Protein AF-A0A151L2F3-F1 (afdb_monomer_lite)

Radius of gyration: 35.88 Å; chains: 1; bounding box: 83×32×114 Å

pLDDT: mean 70.67, std 13.6, range [28.27, 94.5]

Secondary structure (DSSP, 8-state):
--SS------TTHHHHHHHHHHHHHHHHHHHHHHHHHHHHHHHHHHHTT---HHHHHHHHHHHHHHHHHHHHHHHHHHHHHHHHHHHHHHHHHHHHHHHHHHHHHHHHHHHH--HHHHHHHHHHHHHHHHHHHHHHHTS--S--HHHHHHHHHHHHHHHHHHHHHHHHHHHHHHHHHHHHHHHHHHHHHHHHHHHHHHHHHHHH-TTSS-TTSHHHHHHHHHHHHHHHHHHHHHHHHHHHHHHHHHH--

Organism: Plasmodium reichenowi (NCBI:txid5854)

Sequence (249 aa):
KYDDYIKVDNYMSNNIDVVNKQNSLLSEHVINATNIVENIMTCIVQINKDTEMNFLEETKDNLLKLYENFKKEKNIINNNYKIVHLNKLKEIENSLEIYNSISTNFNKISETQNINILKNEFNNIKTKINDKVKELVHVDSTLTLESIQTFNKLYGDVMSNIQDFYKYEDINNGELKKVKLYIENITNLLGRINTFIKELNKYQDENNVIDKYIEINKENNSYIIKLKEKANNLKKNFSNLLQNIKRNE

Structure (mmCIF, N/CA/C/O backbone):
data_AF-A0A151L2F3-F1
#
_entry.id   AF-A0A151L2F3-F1
#
loop_
_atom_site.group_PDB
_atom_site.id
_atom_site.type_symbol
_atom_site.label_atom_id
_atom_site.label_alt_id
_atom_site.label_comp_id
_atom_site.label_asym_id
_atom_site.label_entity_id
_atom_site.label_seq_id
_atom_site.pdbx_PDB_ins_code
_atom_site.Cartn_x
_atom_site.Cartn_y
_atom_site.Cartn_z
_atom_site.occupancy
_atom_site.B_iso_or_equiv
_atom_site.auth_seq_id
_atom_site.auth_comp_id
_atom_site.auth_asym_id
_atom_site.auth_atom_id
_atom_site.pdbx_PDB_model_num
ATOM 1 N N . LYS A 1 1 ? 27.540 4.241 -11.253 1.00 31.69 1 LYS A N 1
ATOM 2 C CA . LYS A 1 1 ? 27.490 4.912 -9.927 1.00 31.69 1 LYS A CA 1
ATOM 3 C C . LYS A 1 1 ? 26.074 5.442 -9.640 1.00 31.69 1 LYS A C 1
ATOM 5 O O . LYS A 1 1 ? 25.922 6.615 -9.339 1.00 31.69 1 LYS A O 1
ATOM 10 N N . TYR A 1 2 ? 25.038 4.605 -9.752 1.00 28.55 2 TYR A N 1
ATOM 11 C CA . TYR A 1 2 ? 23.649 5.020 -9.478 1.00 28.55 2 TYR A CA 1
ATOM 12 C C . TYR A 1 2 ? 22.944 4.133 -8.437 1.00 28.55 2 TYR A C 1
ATOM 14 O O . TYR A 1 2 ? 21.779 4.369 -8.147 1.00 28.55 2 TYR A O 1
ATOM 22 N N . ASP A 1 3 ? 23.653 3.175 -7.829 1.00 28.27 3 ASP A N 1
ATOM 23 C CA . ASP A 1 3 ? 23.043 2.164 -6.955 1.00 28.27 3 ASP A CA 1
ATOM 24 C C . ASP A 1 3 ? 23.095 2.493 -5.449 1.00 28.27 3 ASP A C 1
ATOM 26 O O . ASP A 1 3 ? 22.469 1.796 -4.658 1.00 28.27 3 ASP A O 1
ATOM 30 N N . ASP A 1 4 ? 23.762 3.572 -5.022 1.00 28.97 4 ASP A N 1
ATOM 31 C CA . ASP A 1 4 ? 24.110 3.738 -3.595 1.00 28.97 4 ASP A CA 1
ATOM 32 C C . ASP A 1 4 ? 23.192 4.650 -2.757 1.00 28.97 4 ASP A C 1
ATOM 34 O O . ASP A 1 4 ? 23.444 4.829 -1.567 1.00 28.97 4 ASP A O 1
ATOM 38 N N . TYR A 1 5 ? 22.110 5.220 -3.302 1.00 31.28 5 TYR A N 1
ATOM 39 C CA . TYR A 1 5 ? 21.323 6.237 -2.571 1.00 31.28 5 TYR A CA 1
ATOM 40 C C . TYR A 1 5 ? 19.816 5.983 -2.481 1.00 31.28 5 TYR A C 1
ATOM 42 O O . TYR A 1 5 ? 19.016 6.916 -2.492 1.00 31.28 5 TYR A O 1
ATOM 50 N N . ILE A 1 6 ? 19.411 4.727 -2.296 1.00 34.78 6 ILE A N 1
ATOM 51 C CA . ILE A 1 6 ? 18.096 4.426 -1.711 1.00 34.78 6 ILE A CA 1
ATOM 52 C C . ILE A 1 6 ? 18.309 3.581 -0.452 1.00 34.78 6 ILE A C 1
ATOM 54 O O . ILE A 1 6 ? 17.898 2.428 -0.359 1.00 34.78 6 ILE A O 1
ATOM 58 N N . LYS A 1 7 ? 18.969 4.165 0.554 1.00 29.66 7 LYS A N 1
ATOM 59 C CA . LYS A 1 7 ? 18.720 3.741 1.933 1.00 29.66 7 LYS A CA 1
ATOM 60 C C . LYS A 1 7 ? 17.366 4.318 2.323 1.00 29.66 7 LYS A C 1
ATOM 62 O O . LYS A 1 7 ? 17.245 5.501 2.620 1.00 29.66 7 LYS A O 1
ATOM 67 N N . VAL A 1 8 ? 16.333 3.482 2.245 1.00 34.47 8 VAL A N 1
ATOM 68 C CA . VAL A 1 8 ? 15.088 3.737 2.968 1.00 34.47 8 VAL A CA 1
ATOM 69 C C . VAL A 1 8 ? 15.441 3.561 4.438 1.00 34.47 8 VAL A C 1
ATOM 71 O O . VAL A 1 8 ? 15.534 2.436 4.923 1.00 34.47 8 VAL A O 1
ATOM 74 N N . ASP A 1 9 ? 15.745 4.663 5.117 1.00 33.50 9 ASP A N 1
ATOM 75 C CA . ASP A 1 9 ? 15.980 4.633 6.554 1.00 33.50 9 ASP A CA 1
ATOM 76 C C . ASP A 1 9 ? 14.746 4.044 7.254 1.00 33.50 9 ASP A C 1
ATOM 78 O O . ASP A 1 9 ? 13.603 4.387 6.942 1.00 33.50 9 ASP A O 1
ATOM 82 N N . ASN A 1 10 ? 14.996 3.118 8.184 1.00 36.22 10 ASN A N 1
ATOM 83 C CA . ASN A 1 10 ? 14.017 2.340 8.951 1.00 36.22 10 ASN A CA 1
ATOM 84 C C . ASN A 1 10 ? 13.197 3.207 9.936 1.00 36.22 10 ASN A C 1
ATOM 86 O O . ASN A 1 10 ? 13.122 2.920 11.130 1.00 36.22 10 ASN A O 1
ATOM 90 N N . TYR A 1 11 ? 12.506 4.241 9.455 1.00 40.28 11 TYR A N 1
ATOM 91 C CA . TYR A 1 11 ? 11.567 5.043 10.252 1.00 40.28 11 TYR A CA 1
ATOM 92 C C . TYR A 1 11 ? 10.313 4.260 10.705 1.00 40.28 11 TYR A C 1
ATOM 94 O O . TYR A 1 11 ? 9.462 4.811 11.399 1.00 40.28 11 TYR A O 1
ATOM 102 N N . MET A 1 12 ? 10.199 2.968 10.366 1.00 47.94 12 MET A N 1
ATOM 103 C CA . MET A 1 12 ? 9.114 2.085 10.813 1.00 47.94 12 MET A CA 1
ATOM 104 C C . MET A 1 12 ? 9.203 1.658 12.289 1.00 47.94 12 MET A C 1
ATOM 106 O O . MET A 1 12 ? 8.181 1.268 12.845 1.00 47.94 12 MET A O 1
ATOM 110 N N . SER A 1 13 ? 10.370 1.743 12.943 1.00 51.41 13 SER A N 1
ATOM 111 C CA . SER A 1 13 ? 10.560 1.115 14.266 1.00 51.41 13 SER A CA 1
ATOM 112 C C . SER A 1 13 ? 9.623 1.673 15.348 1.00 51.41 13 SER A C 1
ATOM 114 O O . SER A 1 13 ? 8.987 0.910 16.064 1.00 51.41 13 SER A O 1
ATOM 116 N N . ASN A 1 14 ? 9.459 2.997 15.443 1.00 60.72 14 ASN A N 1
ATOM 117 C CA . ASN A 1 14 ? 8.788 3.586 16.609 1.00 60.72 14 ASN A CA 1
ATOM 118 C C . ASN A 1 14 ? 7.261 3.402 16.620 1.00 60.72 14 ASN A C 1
ATOM 120 O O . ASN A 1 14 ? 6.682 3.224 17.690 1.00 60.72 14 ASN A O 1
ATOM 124 N N . ASN A 1 15 ? 6.590 3.450 15.466 1.00 65.31 15 ASN A N 1
ATOM 125 C CA . ASN A 1 15 ? 5.126 3.335 15.426 1.00 65.31 15 ASN A CA 1
ATOM 126 C C . ASN A 1 15 ? 4.671 1.882 15.625 1.00 65.31 15 ASN A C 1
ATOM 128 O O . ASN A 1 15 ? 3.720 1.645 16.373 1.00 65.31 15 ASN A O 1
ATOM 132 N N . ILE A 1 16 ? 5.401 0.921 15.049 1.00 62.03 16 ILE A N 1
ATOM 133 C CA . ILE A 1 16 ? 5.127 -0.513 15.194 1.00 62.03 16 ILE A CA 1
ATOM 134 C C . ILE A 1 16 ? 5.272 -0.934 16.659 1.00 62.03 16 ILE A C 1
ATOM 136 O O . ILE A 1 16 ? 4.400 -1.622 17.192 1.00 62.03 16 ILE A O 1
ATOM 140 N N . ASP A 1 17 ? 6.318 -0.467 17.344 1.00 66.62 17 ASP A N 1
ATOM 141 C CA . ASP A 1 17 ? 6.540 -0.762 18.762 1.00 66.62 17 ASP A CA 1
ATOM 142 C C . ASP A 1 17 ? 5.421 -0.196 19.650 1.00 66.62 17 ASP A C 1
ATOM 144 O O . ASP A 1 17 ? 4.925 -0.874 20.557 1.00 66.62 17 ASP A O 1
ATOM 148 N N . VAL A 1 18 ? 4.951 1.023 19.353 1.00 70.25 18 VAL A N 1
ATOM 149 C CA . VAL A 1 18 ? 3.797 1.625 20.039 1.00 70.25 18 VAL A CA 1
ATOM 150 C C . VAL A 1 18 ? 2.527 0.813 19.782 1.00 70.25 18 VAL A C 1
ATOM 152 O O . VAL A 1 18 ? 1.800 0.519 20.730 1.00 70.25 18 VAL A O 1
ATOM 155 N N . VAL A 1 19 ? 2.259 0.407 18.539 1.00 65.12 19 VAL A N 1
ATOM 156 C CA . VAL A 1 19 ? 1.086 -0.412 18.192 1.00 65.12 19 VAL A CA 1
ATOM 157 C C . VAL A 1 19 ? 1.127 -1.765 18.901 1.00 65.12 19 VAL A C 1
ATOM 159 O O . VAL A 1 19 ? 0.123 -2.174 19.482 1.00 65.12 19 VAL A O 1
ATOM 162 N N . ASN A 1 20 ? 2.278 -2.438 18.919 1.00 66.38 20 ASN A N 1
ATOM 163 C CA . ASN A 1 20 ? 2.443 -3.732 19.580 1.00 66.38 20 ASN A CA 1
ATOM 164 C C . ASN A 1 20 ? 2.214 -3.631 21.091 1.00 66.38 20 ASN A C 1
ATOM 166 O O . ASN A 1 20 ? 1.452 -4.420 21.655 1.00 66.38 20 ASN A O 1
ATOM 170 N N . LYS A 1 21 ? 2.794 -2.611 21.737 1.00 75.06 21 LYS A N 1
ATOM 171 C CA . LYS A 1 21 ? 2.563 -2.337 23.160 1.00 75.06 21 LYS A CA 1
ATOM 172 C C . LYS A 1 21 ? 1.079 -2.103 23.451 1.00 75.06 21 LYS A C 1
ATOM 174 O O . LYS A 1 21 ? 0.534 -2.691 24.382 1.00 75.06 21 LYS A O 1
ATOM 179 N N . GLN A 1 22 ? 0.417 -1.269 22.651 1.00 72.94 22 GLN A N 1
ATOM 180 C CA . GLN A 1 22 ? -0.995 -0.940 22.855 1.00 72.94 22 GLN A CA 1
ATOM 181 C C . GLN A 1 22 ? -1.933 -2.115 22.548 1.00 72.94 22 GLN A C 1
ATOM 183 O O . GLN A 1 22 ? -2.935 -2.277 23.237 1.00 72.94 22 GLN A O 1
ATOM 188 N N . ASN A 1 23 ? -1.597 -2.982 21.588 1.00 65.56 23 ASN A N 1
ATOM 189 C CA . ASN A 1 23 ? -2.341 -4.218 21.317 1.00 65.56 23 ASN A CA 1
ATOM 190 C C . ASN A 1 23 ? -2.247 -5.223 22.473 1.00 65.56 23 ASN A C 1
ATOM 192 O O . ASN A 1 23 ? -3.239 -5.877 22.804 1.00 65.56 23 ASN A O 1
ATOM 196 N N . SER A 1 24 ? -1.074 -5.332 23.106 1.00 71.50 24 SER A N 1
ATOM 197 C CA . SER A 1 24 ? -0.908 -6.158 24.306 1.00 71.50 24 SER A CA 1
ATOM 198 C C . SER A 1 24 ? -1.805 -5.656 25.439 1.00 71.50 24 SER A C 1
ATOM 200 O O . SER A 1 24 ? -2.552 -6.440 26.018 1.00 71.50 24 SER A O 1
ATOM 202 N N . LEU A 1 25 ? -1.798 -4.342 25.694 1.00 75.50 25 LEU A N 1
ATOM 203 C CA . LEU A 1 25 ? -2.659 -3.713 26.701 1.00 75.50 25 LEU A CA 1
ATOM 204 C C . LEU A 1 25 ? -4.149 -3.884 26.365 1.00 75.50 25 LEU A C 1
ATOM 206 O O . LEU A 1 25 ? -4.951 -4.206 27.233 1.00 75.50 25 LEU A O 1
ATOM 210 N N . LEU A 1 26 ? -4.536 -3.718 25.097 1.00 75.69 26 LEU A N 1
ATOM 211 C CA . LEU A 1 26 ? -5.908 -3.958 24.636 1.00 75.69 26 LEU A CA 1
ATOM 212 C C . LEU A 1 26 ? -6.381 -5.374 24.959 1.00 75.69 26 LEU A C 1
ATOM 214 O O . LEU A 1 26 ? -7.501 -5.539 25.429 1.00 75.69 26 LEU A O 1
ATOM 218 N N . SER A 1 27 ? -5.536 -6.377 24.722 1.00 72.69 27 SER A N 1
ATOM 219 C CA . SER A 1 27 ? -5.882 -7.778 24.974 1.00 72.69 27 SER A CA 1
ATOM 220 C C . SER A 1 27 ? -6.171 -8.020 26.458 1.00 72.69 27 SER A C 1
ATOM 222 O O . SER A 1 27 ? -7.188 -8.621 26.794 1.00 72.69 27 SER A O 1
ATOM 224 N N . GLU A 1 28 ? -5.330 -7.480 27.342 1.00 85.38 28 GLU A N 1
ATOM 225 C CA . GLU A 1 28 ? -5.511 -7.558 28.795 1.00 85.38 28 GLU A CA 1
ATOM 226 C C . GLU A 1 28 ? -6.818 -6.887 29.250 1.00 85.38 28 GLU A C 1
ATOM 228 O O . GLU A 1 28 ? -7.644 -7.506 29.923 1.00 85.38 28 GLU A O 1
ATOM 233 N N . HIS A 1 29 ? -7.060 -5.647 28.820 1.00 86.62 29 HIS A N 1
ATOM 234 C CA . HIS A 1 29 ? -8.260 -4.900 29.204 1.00 86.62 29 HIS A CA 1
ATOM 235 C C . HIS A 1 29 ? -9.553 -5.513 28.642 1.00 86.62 29 HIS A C 1
ATOM 237 O O . HIS A 1 29 ? -10.595 -5.486 29.296 1.00 86.62 29 HIS A O 1
ATOM 243 N N . VAL A 1 30 ? -9.506 -6.127 27.455 1.00 76.69 30 VAL A N 1
ATOM 244 C CA . VAL A 1 30 ? -10.649 -6.868 26.893 1.00 76.69 30 VAL A CA 1
ATOM 245 C C . VAL A 1 30 ? -10.963 -8.116 27.719 1.00 76.69 30 VAL A C 1
ATOM 247 O O . VAL A 1 30 ? -12.140 -8.384 27.974 1.00 76.69 30 VAL A O 1
ATOM 250 N N . ILE A 1 31 ? -9.947 -8.853 28.177 1.00 86.19 31 ILE A N 1
ATOM 251 C CA . ILE A 1 31 ? -10.137 -10.001 29.077 1.00 86.19 31 ILE A CA 1
ATOM 252 C C . ILE A 1 31 ? -10.772 -9.532 30.391 1.00 86.19 31 ILE A C 1
ATOM 254 O O . ILE A 1 31 ? -11.789 -10.082 30.811 1.00 86.19 31 ILE A O 1
ATOM 258 N N . ASN A 1 32 ? -10.254 -8.456 30.990 1.00 89.62 32 ASN A N 1
ATOM 259 C CA . ASN A 1 32 ? -10.810 -7.884 32.220 1.00 89.62 32 ASN A CA 1
ATOM 260 C C . ASN A 1 32 ? -12.273 -7.449 32.046 1.00 89.62 32 ASN A C 1
ATOM 262 O O . ASN A 1 32 ? -13.122 -7.781 32.873 1.00 89.62 32 ASN A O 1
ATOM 266 N N . ALA A 1 33 ? -12.597 -6.762 30.948 1.00 83.19 33 ALA A N 1
ATOM 267 C CA . ALA A 1 33 ? -13.968 -6.372 30.632 1.00 83.19 33 ALA A CA 1
ATOM 268 C C . ALA A 1 33 ? -14.896 -7.587 30.448 1.00 83.19 33 ALA A C 1
ATOM 270 O O . ALA A 1 33 ? -16.041 -7.545 30.897 1.00 83.19 33 ALA A O 1
ATOM 271 N N . THR A 1 34 ? -14.405 -8.663 29.825 1.00 86.00 34 THR A N 1
ATOM 272 C CA . THR A 1 34 ? -15.160 -9.913 29.626 1.00 86.00 34 THR A CA 1
ATOM 273 C C . THR A 1 34 ? -15.482 -10.571 30.967 1.00 86.00 34 THR A C 1
ATOM 275 O O . THR A 1 34 ? -16.649 -10.838 31.244 1.00 86.00 34 THR A O 1
ATOM 278 N N . ASN A 1 35 ? -14.490 -10.695 31.852 1.00 91.38 35 ASN A N 1
ATOM 279 C CA . ASN A 1 35 ? -14.679 -11.233 33.202 1.00 91.38 35 ASN A CA 1
ATOM 280 C C . ASN A 1 35 ? -15.691 -10.406 34.017 1.00 91.38 35 ASN A C 1
ATOM 282 O O . ASN A 1 35 ? -16.512 -10.952 34.752 1.00 91.38 35 ASN A O 1
ATOM 286 N N . ILE A 1 36 ? -15.674 -9.072 33.887 1.00 92.31 36 ILE A N 1
ATOM 287 C CA . ILE A 1 36 ? -16.661 -8.208 34.556 1.00 92.31 36 ILE A CA 1
ATOM 288 C C . ILE A 1 36 ? -18.077 -8.491 34.035 1.00 92.31 36 ILE A C 1
ATOM 290 O O . ILE A 1 36 ? -19.012 -8.568 34.831 1.00 92.31 36 ILE A O 1
ATOM 294 N N . VAL A 1 37 ? -18.247 -8.669 32.723 1.00 87.56 37 VAL A N 1
ATOM 295 C CA . VAL A 1 37 ? -19.548 -8.995 32.115 1.00 87.56 37 VAL A CA 1
ATOM 296 C C . VAL A 1 37 ? -20.061 -10.358 32.588 1.00 87.56 37 VAL A C 1
ATOM 298 O O . VAL A 1 37 ? -21.236 -10.470 32.936 1.00 87.56 37 VAL A O 1
ATOM 301 N N . GLU A 1 38 ? -19.196 -11.368 32.671 1.00 91.00 38 GLU A N 1
ATOM 302 C CA . GLU A 1 38 ? -19.543 -12.690 33.212 1.00 91.00 38 GLU A CA 1
ATOM 303 C C . GLU A 1 38 ? -19.990 -12.611 34.682 1.00 91.00 38 GLU A C 1
ATOM 305 O O . GLU A 1 38 ? -20.998 -13.211 35.072 1.00 91.00 38 GLU A O 1
ATOM 310 N N . ASN A 1 39 ? -19.310 -11.795 35.492 1.00 92.31 39 ASN A N 1
ATOM 311 C CA . ASN A 1 39 ? -19.693 -11.554 36.885 1.00 92.31 39 ASN A CA 1
ATOM 312 C C . ASN A 1 39 ? -21.045 -10.833 37.003 1.00 92.31 39 ASN A C 1
ATOM 314 O O . ASN A 1 39 ? -21.857 -11.185 37.860 1.00 92.31 39 ASN A O 1
ATOM 318 N N . ILE A 1 40 ? -21.323 -9.860 36.125 1.00 89.56 40 ILE A N 1
ATOM 319 C CA . ILE A 1 40 ? -22.633 -9.193 36.054 1.00 89.56 40 ILE A CA 1
ATOM 320 C C . ILE A 1 40 ? -23.726 -10.211 35.706 1.00 89.56 40 ILE A C 1
ATOM 322 O O . ILE A 1 40 ? -24.755 -10.247 36.380 1.00 89.56 40 ILE A O 1
ATOM 326 N N . MET A 1 41 ? -23.505 -11.066 34.700 1.00 87.62 41 MET A N 1
ATOM 327 C CA . MET A 1 41 ? -24.460 -12.122 34.333 1.00 87.62 41 MET A CA 1
ATOM 328 C C . MET A 1 41 ? -24.720 -13.079 35.495 1.00 87.62 41 MET A C 1
ATOM 330 O O . MET A 1 41 ? -25.871 -13.422 35.757 1.00 87.62 41 MET A O 1
ATOM 334 N N . THR A 1 42 ? -23.671 -13.459 36.225 1.00 89.56 42 THR A N 1
ATOM 335 C CA . THR A 1 42 ? -23.786 -14.322 37.407 1.00 89.56 42 THR A CA 1
ATOM 336 C C . THR A 1 42 ? -24.662 -13.675 38.481 1.00 89.56 42 THR A C 1
ATOM 338 O O . THR A 1 42 ? -25.608 -14.307 38.949 1.00 89.56 42 THR A O 1
ATOM 341 N N . CYS A 1 43 ? -24.433 -12.393 38.798 1.00 87.44 43 CYS A N 1
ATOM 342 C CA . CYS A 1 43 ? -25.258 -11.645 39.755 1.00 87.44 43 CYS A CA 1
ATOM 343 C C . CYS A 1 43 ? -26.733 -11.585 39.321 1.00 87.44 43 CYS A C 1
ATOM 345 O O . CYS A 1 43 ? -27.624 -11.824 40.131 1.00 87.44 43 CYS A O 1
ATOM 347 N N . ILE A 1 44 ? -27.004 -11.324 38.035 1.00 84.38 44 ILE A N 1
ATOM 348 C CA . ILE A 1 44 ? -28.373 -11.276 37.488 1.00 84.38 44 ILE A CA 1
ATOM 349 C C . ILE A 1 44 ? -29.073 -12.637 37.614 1.00 84.38 44 ILE A C 1
ATOM 351 O O . ILE A 1 44 ? -30.236 -12.704 38.012 1.00 84.38 44 ILE A O 1
ATOM 355 N N . VAL A 1 45 ? -28.377 -13.735 37.305 1.00 85.25 45 VAL A N 1
AT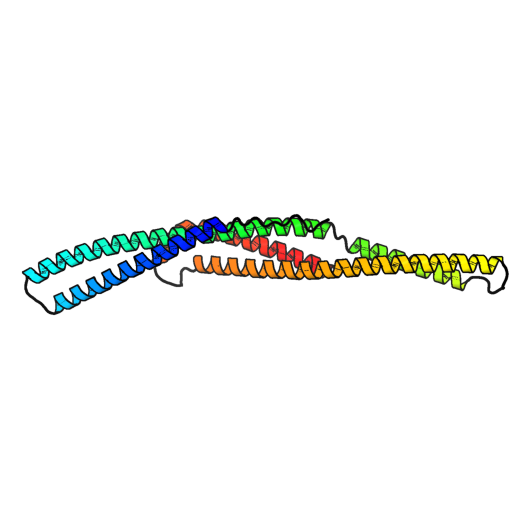OM 356 C CA . VAL A 1 45 ? -28.923 -15.093 37.465 1.00 85.25 45 VAL A CA 1
ATOM 357 C C . VAL A 1 45 ? -29.251 -15.388 38.929 1.00 85.25 45 VAL A C 1
ATOM 359 O O . VAL A 1 45 ? -30.229 -16.084 39.199 1.00 85.25 45 VAL A O 1
ATOM 362 N N . GLN A 1 46 ? -28.459 -14.869 39.866 1.00 83.00 46 GLN A N 1
ATOM 363 C CA . GLN A 1 46 ? -28.664 -15.084 41.296 1.00 83.00 46 GLN A CA 1
ATOM 364 C C . GLN A 1 46 ? -29.845 -14.274 41.844 1.00 83.00 46 GLN A C 1
ATOM 366 O O . GLN A 1 46 ? -30.658 -14.834 42.574 1.00 83.00 46 GLN A O 1
ATOM 371 N N . ILE A 1 47 ? -30.024 -13.027 41.391 1.00 83.75 47 ILE A N 1
ATOM 372 C CA . ILE A 1 47 ? -31.224 -12.212 41.673 1.00 83.75 47 ILE A CA 1
ATOM 373 C C . ILE A 1 47 ? -32.503 -12.940 41.248 1.00 83.75 47 ILE A C 1
ATOM 375 O O . ILE A 1 47 ? -33.503 -12.908 41.954 1.00 83.75 47 ILE A O 1
ATOM 379 N N . ASN A 1 48 ? -32.483 -13.639 40.111 1.00 76.75 48 ASN A N 1
ATOM 380 C CA . ASN A 1 48 ? -33.656 -14.378 39.633 1.00 76.75 48 ASN A CA 1
ATOM 381 C C . ASN A 1 48 ? -34.001 -15.616 40.481 1.00 76.75 48 ASN A C 1
ATOM 383 O O . ASN A 1 48 ? -35.063 -16.204 40.279 1.00 76.75 48 ASN A O 1
ATOM 387 N N . LYS A 1 49 ? -33.106 -16.053 41.374 1.00 81.38 49 LYS A N 1
ATOM 388 C CA . LYS A 1 49 ? -33.283 -17.251 42.208 1.00 81.38 49 LYS A CA 1
ATOM 389 C C . LYS A 1 49 ? -33.620 -16.933 43.660 1.00 81.38 49 LYS A C 1
ATOM 391 O O . LYS A 1 49 ? -34.214 -17.786 44.311 1.00 81.38 49 LYS A O 1
ATOM 396 N N . ASP A 1 50 ? -33.236 -15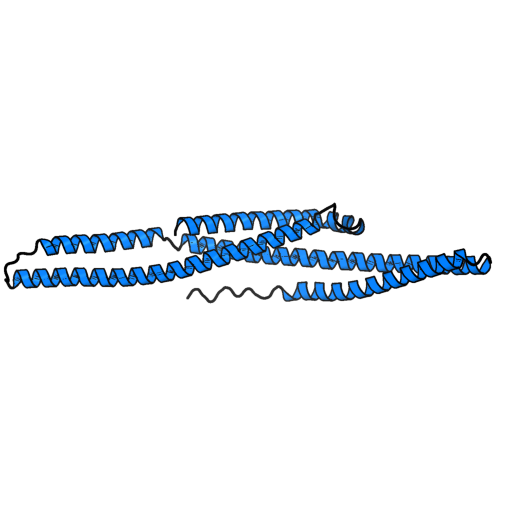.760 44.151 1.00 74.44 50 ASP A N 1
ATOM 397 C CA . ASP A 1 50 ? -33.337 -15.406 45.562 1.00 74.44 50 ASP A CA 1
ATOM 398 C C . ASP A 1 50 ? -34.153 -14.123 45.752 1.00 74.44 50 ASP A C 1
ATOM 400 O O . ASP A 1 50 ? -33.899 -13.102 45.114 1.00 74.44 50 ASP A O 1
ATOM 404 N N . THR A 1 51 ? -35.164 -14.188 46.616 1.00 74.44 51 THR A N 1
ATOM 405 C CA . THR A 1 51 ? -36.087 -13.077 46.887 1.00 74.44 51 THR A CA 1
ATOM 406 C C . THR A 1 51 ? -35.793 -12.377 48.214 1.00 74.44 51 THR A C 1
ATOM 408 O O . THR A 1 51 ? -36.549 -11.487 48.608 1.00 74.44 51 THR A O 1
ATOM 411 N N . GLU A 1 52 ? -34.743 -12.780 48.937 1.00 86.06 52 GLU A N 1
ATOM 412 C CA . GLU A 1 52 ? -34.415 -12.213 50.244 1.00 86.06 52 GLU A CA 1
ATOM 413 C C . GLU A 1 52 ? -33.849 -10.784 50.127 1.00 86.06 52 GLU A C 1
ATOM 415 O O . GLU A 1 52 ? -32.897 -10.509 49.398 1.00 86.06 52 GLU A O 1
ATOM 420 N N . MET A 1 53 ? -34.445 -9.839 50.860 1.00 82.38 53 MET A N 1
ATOM 421 C CA . MET A 1 53 ? -34.213 -8.402 50.660 1.00 82.38 53 MET A CA 1
ATOM 422 C C . MET A 1 53 ? -32.769 -7.960 50.956 1.00 82.38 53 MET A C 1
ATOM 424 O O . MET A 1 53 ? -32.215 -7.166 50.198 1.00 82.38 53 MET A O 1
ATOM 428 N N . ASN A 1 54 ? -32.136 -8.523 51.991 1.00 83.69 54 ASN A N 1
ATOM 429 C CA . ASN A 1 54 ? -30.736 -8.231 52.329 1.00 83.69 54 ASN A CA 1
ATOM 430 C C . ASN A 1 54 ? -29.773 -8.701 51.224 1.00 83.69 54 ASN A C 1
ATOM 432 O O . ASN A 1 54 ? -28.842 -7.984 50.862 1.00 83.69 54 ASN A O 1
ATOM 436 N N . PHE A 1 55 ? -30.026 -9.883 50.649 1.00 85.69 55 PHE A N 1
ATOM 437 C CA . PHE A 1 55 ? -29.244 -10.420 49.534 1.00 85.69 55 PHE A CA 1
ATOM 438 C C . PHE A 1 55 ? -29.392 -9.553 48.274 1.00 85.69 55 PHE A C 1
ATOM 440 O O . PHE A 1 55 ? -28.415 -9.278 47.570 1.00 85.69 55 PHE A O 1
ATOM 447 N N . LEU A 1 56 ? -30.610 -9.078 47.998 1.00 85.19 56 LEU A N 1
ATOM 448 C CA . LEU A 1 56 ? -30.882 -8.186 46.871 1.00 85.19 56 LEU A CA 1
ATOM 449 C C . LEU A 1 56 ? -30.174 -6.828 47.019 1.00 85.19 56 LEU A C 1
ATOM 451 O O . LEU A 1 56 ? -29.657 -6.309 46.026 1.00 85.19 56 LEU A O 1
ATOM 455 N N . GLU A 1 57 ? -30.105 -6.265 48.230 1.00 86.25 57 GLU A N 1
ATOM 456 C CA . GLU A 1 57 ? -29.348 -5.033 48.503 1.00 86.25 57 GLU A CA 1
ATOM 457 C C . GLU A 1 57 ? -27.839 -5.219 48.303 1.00 86.25 57 GLU A C 1
ATOM 459 O O . GLU A 1 57 ? -27.226 -4.444 47.565 1.00 86.25 57 GLU A O 1
ATOM 464 N N . GLU A 1 58 ? -27.250 -6.280 48.859 1.00 86.38 58 GLU A N 1
ATOM 465 C CA . GLU A 1 58 ? -25.824 -6.581 48.670 1.00 86.38 58 GLU A CA 1
ATOM 466 C C . GLU A 1 58 ? -25.486 -6.803 47.185 1.00 86.38 58 GLU A C 1
ATOM 468 O O . GLU A 1 58 ? -24.490 -6.289 46.660 1.00 86.38 58 GLU A O 1
ATOM 473 N N . THR A 1 59 ? -26.363 -7.506 46.461 1.00 87.75 59 THR A N 1
ATOM 474 C CA . THR A 1 59 ? -26.170 -7.767 45.030 1.00 87.75 59 THR A CA 1
ATOM 475 C C . THR A 1 59 ? -26.281 -6.491 44.195 1.00 87.75 59 THR A C 1
ATOM 477 O O . THR A 1 59 ? -25.518 -6.313 43.240 1.00 87.75 59 THR A O 1
ATOM 480 N N . LYS A 1 60 ? -27.183 -5.567 44.551 1.00 87.31 60 LYS A N 1
ATOM 481 C CA . LYS A 1 60 ? -27.297 -4.251 43.904 1.00 87.31 60 LYS A CA 1
ATOM 482 C C . LYS A 1 60 ? -26.006 -3.443 44.051 1.00 87.31 60 LYS A C 1
ATOM 484 O O . LYS A 1 60 ? -25.528 -2.886 43.058 1.00 87.31 60 LYS A O 1
ATOM 489 N N . ASP A 1 61 ? -25.434 -3.387 45.250 1.00 89.69 61 ASP A N 1
ATOM 490 C CA . ASP A 1 61 ? -24.194 -2.644 45.499 1.00 89.69 61 ASP A CA 1
ATOM 491 C C . ASP A 1 61 ? -23.010 -3.254 44.733 1.00 89.69 61 ASP A C 1
ATOM 493 O O . ASP A 1 61 ? -22.208 -2.533 44.124 1.00 89.69 61 ASP A O 1
ATOM 497 N N . ASN A 1 62 ? -22.942 -4.587 44.662 1.00 91.94 62 ASN A N 1
ATOM 498 C CA . ASN A 1 62 ? -21.943 -5.277 43.851 1.00 91.94 62 ASN A CA 1
ATOM 499 C C . ASN A 1 62 ? -22.116 -4.994 42.345 1.00 91.94 62 ASN A C 1
ATOM 501 O O . ASN A 1 62 ? -21.139 -4.696 41.654 1.00 91.94 62 ASN A O 1
ATOM 505 N N . LEU A 1 63 ? -23.351 -5.011 41.831 1.00 91.44 63 LEU A N 1
ATOM 506 C CA . LEU A 1 63 ? -23.653 -4.680 40.433 1.00 91.44 63 LEU A CA 1
ATOM 507 C C . LEU A 1 63 ? -23.245 -3.246 40.072 1.00 91.44 63 LEU A C 1
ATOM 509 O O . LEU A 1 63 ? -22.659 -3.032 39.009 1.00 91.44 63 LEU A O 1
ATOM 513 N N . LEU A 1 64 ? -23.492 -2.272 40.953 1.00 92.38 64 LEU A N 1
ATOM 514 C CA . LEU A 1 64 ? -23.045 -0.886 40.763 1.00 92.38 64 LEU A CA 1
ATOM 515 C C . LEU A 1 64 ? -21.517 -0.795 40.665 1.00 92.38 64 LEU A C 1
ATOM 517 O O . LEU A 1 64 ? -20.985 -0.141 39.765 1.00 92.38 64 LEU A O 1
ATOM 521 N N . LYS A 1 65 ? -20.797 -1.500 41.545 1.00 94.50 65 LYS A N 1
ATOM 522 C CA . LYS A 1 65 ? -19.329 -1.553 41.522 1.00 94.50 65 LYS A CA 1
ATOM 523 C C . LYS A 1 65 ? -18.796 -2.201 40.240 1.00 94.50 65 LYS A C 1
ATOM 525 O O . LYS A 1 65 ? -17.856 -1.679 39.636 1.00 94.50 65 LYS A O 1
ATOM 530 N N . LEU A 1 66 ? -19.395 -3.312 39.806 1.00 93.38 66 LEU A N 1
ATOM 531 C CA . LEU A 1 66 ? -19.043 -3.990 38.554 1.00 93.38 66 LEU A CA 1
ATOM 532 C C . LEU A 1 66 ? -19.292 -3.089 37.341 1.00 93.38 66 LEU A C 1
ATOM 534 O O . LEU A 1 66 ? -18.439 -3.005 36.458 1.00 93.38 66 LEU A O 1
ATOM 538 N N . TYR A 1 67 ? -20.408 -2.362 37.322 1.00 86.44 67 TYR A N 1
ATOM 539 C CA . TYR A 1 67 ? -20.731 -1.428 36.248 1.00 86.44 67 TYR A CA 1
ATOM 540 C C . TYR A 1 67 ? -19.723 -0.273 36.147 1.00 86.44 67 TYR A C 1
ATOM 542 O O . TYR A 1 67 ? -19.232 0.026 35.055 1.00 86.44 67 TYR A O 1
ATOM 550 N N . GLU A 1 68 ? -19.344 0.344 37.269 1.00 93.19 68 GLU A N 1
ATOM 551 C CA . GLU A 1 68 ? -18.330 1.407 37.268 1.00 93.19 68 GLU A CA 1
ATOM 552 C C . GLU A 1 68 ? -16.945 0.892 36.844 1.00 93.19 68 GLU A C 1
ATOM 554 O O . GLU A 1 68 ? -16.224 1.572 36.108 1.00 93.19 68 GLU A O 1
ATOM 559 N N . ASN A 1 69 ? -16.579 -0.333 37.229 1.00 92.62 69 ASN A N 1
ATOM 560 C CA . ASN A 1 69 ? -15.349 -0.968 36.752 1.00 92.62 69 ASN A CA 1
ATOM 561 C C . ASN A 1 69 ? -15.402 -1.247 35.243 1.00 92.62 69 ASN A C 1
ATOM 563 O O . ASN A 1 69 ? -14.455 -0.921 34.528 1.00 92.62 69 ASN A O 1
ATOM 567 N N . PHE A 1 70 ? -16.525 -1.756 34.731 1.00 86.94 70 PHE A N 1
ATOM 568 C CA . PHE A 1 70 ? -16.720 -1.963 33.296 1.00 86.94 70 PHE A CA 1
ATOM 569 C C . PHE A 1 70 ? -16.595 -0.654 32.506 1.00 86.94 70 PHE A C 1
ATOM 571 O O . PHE A 1 70 ? -15.977 -0.616 31.442 1.00 86.94 70 PHE A O 1
ATOM 578 N N . LYS A 1 71 ? -17.141 0.447 33.034 1.00 85.50 71 LYS A N 1
ATOM 579 C CA . LYS A 1 71 ? -17.035 1.777 32.421 1.00 85.50 71 LYS A CA 1
ATOM 580 C C . LYS A 1 71 ? -15.582 2.255 32.330 1.00 85.50 71 LYS A C 1
ATOM 582 O O . LYS A 1 71 ? -15.201 2.828 31.307 1.00 85.50 71 LYS A O 1
ATOM 587 N N . LYS A 1 72 ? -14.761 1.994 33.355 1.00 89.56 72 LYS A N 1
ATOM 588 C CA . LYS A 1 72 ? -13.315 2.286 33.331 1.00 89.56 72 LYS A CA 1
ATOM 589 C C . LYS A 1 72 ? -12.596 1.465 32.262 1.00 89.56 72 LYS A C 1
ATOM 591 O O . LYS A 1 72 ? -11.911 2.056 31.430 1.00 89.56 72 LYS A O 1
ATOM 596 N N . GLU A 1 73 ? -12.817 0.151 32.224 1.00 84.94 73 GLU A N 1
ATOM 597 C CA . GLU A 1 73 ? -12.222 -0.731 31.207 1.00 84.94 73 GLU A CA 1
ATOM 598 C C . GLU A 1 73 ? -12.626 -0.308 29.789 1.00 84.94 73 GLU A C 1
ATOM 600 O O . GLU A 1 73 ? -11.775 -0.152 28.915 1.00 84.94 73 GLU A O 1
ATOM 605 N N . LYS A 1 74 ? -13.913 -0.004 29.566 1.00 79.38 74 LYS A N 1
ATOM 606 C CA . LYS A 1 74 ? -14.415 0.516 28.285 1.00 79.38 74 LYS A CA 1
ATOM 607 C C . LYS A 1 74 ? -13.658 1.773 27.842 1.00 79.38 74 LYS A C 1
ATOM 609 O O . LYS A 1 74 ? -13.309 1.885 26.668 1.00 79.38 74 LYS A O 1
ATOM 614 N N . ASN A 1 75 ? -13.406 2.710 28.754 1.00 80.56 75 ASN A N 1
ATOM 615 C CA . ASN A 1 75 ? -12.681 3.941 28.436 1.00 80.56 75 ASN A CA 1
ATOM 616 C C . ASN A 1 75 ? -11.212 3.671 28.083 1.00 80.56 75 ASN A C 1
ATOM 618 O O . ASN A 1 75 ? -10.706 4.254 27.124 1.00 80.56 75 ASN A O 1
ATOM 622 N N . ILE A 1 76 ? -10.539 2.776 28.811 1.00 80.25 76 ILE A N 1
ATOM 623 C CA . ILE A 1 76 ? -9.147 2.399 28.527 1.00 80.25 76 ILE A CA 1
ATOM 624 C C . ILE A 1 76 ? -9.045 1.713 27.161 1.00 80.25 76 ILE A C 1
ATOM 626 O O . ILE A 1 76 ? -8.228 2.118 26.334 1.00 80.25 76 ILE A O 1
ATOM 630 N N . ILE A 1 77 ? -9.925 0.743 26.889 1.00 74.56 77 ILE A N 1
ATOM 631 C CA . ILE A 1 77 ? -10.014 0.058 25.593 1.00 74.56 77 ILE A CA 1
ATOM 632 C C . ILE A 1 77 ? -10.203 1.082 24.473 1.00 74.56 77 ILE A C 1
ATOM 634 O O . ILE A 1 77 ? -9.436 1.079 23.514 1.00 74.56 77 ILE A O 1
ATOM 638 N N . ASN A 1 78 ? -11.167 1.999 24.608 1.00 72.25 78 ASN A N 1
ATOM 639 C CA . ASN A 1 78 ? -11.427 3.027 23.600 1.00 72.25 78 ASN A CA 1
ATOM 640 C C . ASN A 1 78 ? -10.208 3.934 23.358 1.00 72.25 78 ASN A C 1
ATOM 642 O O . ASN A 1 78 ? -9.878 4.227 22.209 1.00 72.25 78 ASN A O 1
ATOM 646 N N . ASN A 1 79 ? -9.512 4.359 24.415 1.00 77.62 79 ASN A N 1
ATOM 647 C CA . ASN A 1 79 ? -8.326 5.208 24.294 1.00 77.62 79 ASN A CA 1
ATOM 648 C C . ASN A 1 79 ? -7.167 4.482 23.601 1.00 77.62 79 ASN A C 1
ATOM 650 O O . ASN A 1 79 ? -6.572 5.025 22.669 1.00 77.62 79 ASN A O 1
ATOM 654 N N . ASN A 1 80 ? -6.879 3.240 23.994 1.00 71.94 80 ASN A N 1
ATOM 655 C CA . ASN A 1 80 ? -5.835 2.439 23.352 1.00 71.94 80 ASN A CA 1
ATOM 656 C C . ASN A 1 80 ? -6.184 2.167 21.884 1.00 71.94 80 ASN A C 1
ATOM 658 O O . ASN A 1 80 ? -5.317 2.244 21.012 1.00 71.94 80 ASN A O 1
ATOM 662 N N . TYR A 1 81 ? -7.469 1.950 21.590 1.00 68.50 81 TYR A N 1
ATOM 663 C CA . TYR A 1 81 ? -7.971 1.818 20.229 1.00 68.50 81 TYR A CA 1
ATOM 664 C C . TYR A 1 81 ? -7.679 3.064 19.380 1.00 68.50 81 TYR A C 1
ATOM 666 O O . TYR A 1 81 ? -7.107 2.949 18.295 1.00 68.50 81 TYR A O 1
ATOM 674 N N . LYS A 1 82 ? -7.982 4.268 19.896 1.00 70.25 82 LYS A N 1
ATOM 675 C CA . LYS A 1 82 ? -7.651 5.543 19.230 1.00 70.25 82 LYS A CA 1
ATOM 676 C C . LYS A 1 82 ? -6.155 5.650 18.920 1.00 70.25 82 LYS A C 1
ATOM 678 O O . LYS A 1 82 ? -5.784 6.024 17.807 1.00 70.25 82 LYS A O 1
ATOM 683 N N . ILE A 1 83 ? -5.298 5.296 19.882 1.00 70.19 83 ILE A N 1
ATOM 684 C CA . ILE A 1 83 ? -3.836 5.370 19.734 1.00 70.19 83 ILE A CA 1
ATOM 685 C C . ILE A 1 83 ? -3.345 4.415 18.640 1.00 70.19 83 ILE A C 1
ATOM 687 O O . ILE A 1 83 ? -2.549 4.823 17.792 1.00 70.19 83 ILE A O 1
ATOM 691 N N . VAL A 1 84 ? -3.815 3.165 18.628 1.00 66.75 84 VAL A N 1
ATOM 692 C CA . VAL A 1 84 ? -3.434 2.178 17.604 1.00 66.75 84 VAL A CA 1
ATOM 693 C C . VAL A 1 84 ? -3.822 2.667 16.210 1.00 66.75 84 VAL A C 1
ATOM 695 O O . VAL A 1 84 ? -3.004 2.628 15.292 1.00 66.75 84 VAL A O 1
ATOM 698 N N . HIS A 1 85 ? -5.046 3.171 16.053 1.00 70.50 85 HIS A N 1
ATOM 699 C CA . HIS A 1 85 ? -5.545 3.657 14.765 1.00 70.50 85 HIS A CA 1
ATOM 700 C C . HIS A 1 85 ? -4.766 4.856 14.253 1.00 70.50 85 HIS A C 1
ATOM 702 O O . HIS A 1 85 ? -4.332 4.858 13.103 1.00 70.50 85 HIS A O 1
ATOM 708 N N . LEU A 1 86 ? -4.515 5.842 15.114 1.00 72.81 86 LEU A N 1
ATOM 709 C CA . LEU A 1 86 ? -3.742 7.019 14.736 1.00 72.81 86 LEU A CA 1
ATOM 710 C C . LEU A 1 86 ? -2.323 6.652 14.281 1.00 72.81 86 LEU A C 1
ATOM 712 O O . LEU A 1 86 ? -1.841 7.195 13.289 1.00 72.81 86 LEU A O 1
ATOM 716 N N . ASN A 1 87 ? -1.653 5.727 14.975 1.00 69.19 87 ASN A N 1
ATOM 717 C CA . ASN A 1 87 ? -0.306 5.301 14.587 1.00 69.19 87 ASN A CA 1
ATOM 718 C C . ASN A 1 87 ? -0.300 4.545 13.254 1.00 69.19 87 ASN A C 1
ATOM 720 O O . ASN A 1 87 ? 0.563 4.815 12.422 1.00 69.19 87 ASN A O 1
ATOM 724 N N . LYS A 1 88 ? -1.303 3.699 12.988 1.00 68.38 88 LYS A N 1
ATOM 725 C CA . LYS A 1 88 ? -1.464 3.063 11.669 1.00 68.38 88 LYS A CA 1
ATOM 726 C C . LYS A 1 88 ? -1.678 4.088 10.551 1.00 68.38 88 LYS A C 1
ATOM 728 O O . LYS A 1 88 ? -1.092 3.956 9.482 1.00 68.38 88 LYS A O 1
ATOM 733 N N . LEU A 1 89 ? -2.472 5.136 10.788 1.00 67.94 89 LEU A N 1
ATOM 734 C CA . LEU A 1 89 ? -2.651 6.214 9.806 1.00 67.94 89 LEU A CA 1
ATOM 735 C C . LEU A 1 89 ? -1.339 6.974 9.541 1.00 67.94 89 LEU A C 1
ATOM 737 O O . LEU A 1 89 ? -1.031 7.259 8.385 1.00 67.94 89 LEU A O 1
ATOM 741 N N . LYS A 1 90 ? -0.532 7.229 10.579 1.00 73.62 90 LYS A N 1
ATOM 742 C CA . LYS A 1 90 ? 0.802 7.840 10.434 1.00 73.62 90 LYS A CA 1
ATOM 743 C C . LYS A 1 90 ? 1.782 6.954 9.662 1.00 73.62 90 LYS A C 1
ATOM 745 O O . LYS A 1 90 ? 2.576 7.461 8.879 1.00 73.62 90 LYS A O 1
ATOM 750 N N . GLU A 1 91 ? 1.737 5.635 9.845 1.00 68.62 91 GLU A N 1
ATOM 751 C CA . GLU A 1 91 ? 2.553 4.701 9.052 1.00 68.62 91 GLU A CA 1
ATOM 752 C C . GLU A 1 91 ? 2.181 4.720 7.566 1.00 68.62 91 GLU A C 1
ATOM 754 O O . GLU A 1 91 ? 3.068 4.702 6.704 1.00 68.62 91 GLU A O 1
ATOM 759 N N . ILE A 1 92 ? 0.881 4.803 7.262 1.00 64.56 92 ILE A N 1
ATOM 760 C CA . ILE A 1 92 ? 0.399 4.991 5.891 1.00 64.56 92 ILE A CA 1
ATOM 761 C C . ILE A 1 92 ? 0.910 6.328 5.344 1.00 64.56 92 ILE A C 1
ATOM 763 O O . ILE A 1 92 ? 1.447 6.353 4.239 1.00 64.56 92 ILE A O 1
ATOM 767 N N . GLU A 1 93 ? 0.808 7.423 6.105 1.00 72.81 93 GLU A N 1
ATOM 768 C CA . GLU A 1 93 ? 1.325 8.732 5.687 1.00 72.81 93 GLU A CA 1
ATOM 769 C C . GLU A 1 93 ? 2.819 8.689 5.345 1.00 72.81 93 GLU A C 1
ATOM 771 O O . GLU A 1 93 ? 3.191 9.032 4.222 1.00 72.81 93 GLU A O 1
ATOM 776 N N . ASN A 1 94 ? 3.651 8.185 6.259 1.00 70.19 94 ASN A N 1
ATOM 777 C CA . ASN A 1 94 ? 5.095 8.056 6.052 1.00 70.19 94 ASN A CA 1
ATOM 778 C C . ASN A 1 94 ? 5.413 7.228 4.797 1.00 70.19 94 ASN A C 1
ATOM 780 O O . ASN A 1 94 ? 6.283 7.582 4.000 1.00 70.19 94 ASN A O 1
ATOM 784 N N . SER A 1 95 ? 4.680 6.132 4.585 1.00 68.06 95 SER A N 1
ATOM 785 C CA . SER A 1 95 ? 4.848 5.287 3.399 1.00 68.06 95 SER A CA 1
ATOM 786 C C . SER A 1 95 ? 4.510 6.040 2.110 1.00 68.06 95 SER A C 1
ATOM 788 O O . SER A 1 95 ? 5.235 5.932 1.119 1.00 68.06 95 SER A O 1
ATOM 790 N N . LEU A 1 96 ? 3.433 6.830 2.114 1.00 66.38 96 LEU A N 1
ATOM 791 C CA . LEU A 1 96 ? 3.043 7.651 0.967 1.00 66.38 96 LEU A CA 1
ATOM 792 C C . LEU A 1 96 ? 4.077 8.752 0.676 1.00 66.38 96 LEU A C 1
ATOM 794 O O . LEU A 1 96 ? 4.353 9.020 -0.492 1.00 66.38 96 LEU A O 1
ATOM 798 N N . GLU A 1 97 ? 4.694 9.355 1.694 1.00 71.44 97 GLU A N 1
ATOM 799 C CA . GLU A 1 97 ? 5.763 10.351 1.513 1.00 71.44 97 GLU A CA 1
ATOM 800 C C . GLU A 1 97 ? 7.022 9.755 0.869 1.00 71.44 97 GLU A C 1
ATOM 802 O O . GLU A 1 97 ? 7.583 10.331 -0.074 1.00 71.44 97 GLU A O 1
ATOM 807 N N . ILE A 1 98 ? 7.419 8.553 1.298 1.00 66.69 98 ILE A N 1
ATOM 808 C CA . ILE A 1 98 ? 8.500 7.793 0.657 1.00 66.69 98 ILE A CA 1
ATOM 809 C C . ILE A 1 98 ? 8.139 7.513 -0.806 1.00 66.69 98 ILE A C 1
ATOM 811 O O . ILE A 1 98 ? 8.949 7.743 -1.706 1.00 66.69 98 ILE A O 1
ATOM 815 N N . TYR A 1 99 ? 6.907 7.072 -1.075 1.00 67.94 99 TYR A N 1
ATOM 816 C CA . TYR A 1 99 ? 6.468 6.752 -2.437 1.00 67.94 99 TYR A CA 1
ATOM 817 C C . TYR A 1 99 ? 6.407 7.991 -3.332 1.00 67.94 99 TYR A C 1
ATOM 819 O O . TYR A 1 99 ? 6.729 7.904 -4.516 1.00 67.94 99 TYR A O 1
ATOM 827 N N . ASN A 1 100 ? 6.074 9.156 -2.782 1.00 67.88 100 ASN A N 1
ATOM 828 C CA . ASN A 1 100 ? 6.122 10.422 -3.507 1.00 67.88 100 ASN A CA 1
ATOM 829 C C . ASN A 1 100 ? 7.551 10.820 -3.900 1.00 67.88 100 ASN A C 1
ATOM 831 O O . ASN A 1 100 ? 7.802 11.237 -5.036 1.00 67.88 100 ASN A O 1
ATOM 835 N N . SER A 1 101 ? 8.505 10.623 -2.991 1.00 66.12 101 SER A N 1
ATOM 836 C CA . SER A 1 101 ? 9.928 10.854 -3.266 1.00 66.12 101 SER A CA 1
ATOM 837 C C . SER A 1 101 ? 10.440 9.908 -4.358 1.00 66.12 101 SER A C 1
ATOM 839 O O . SER A 1 101 ? 11.083 10.343 -5.316 1.00 66.12 101 SER A O 1
ATOM 841 N N . ILE A 1 102 ? 10.062 8.627 -4.279 1.00 61.66 102 ILE A N 1
ATOM 842 C CA . ILE A 1 102 ? 10.348 7.620 -5.309 1.00 61.66 102 ILE A CA 1
ATOM 843 C C . ILE A 1 102 ? 9.743 8.028 -6.662 1.00 61.66 102 ILE A C 1
ATOM 845 O O . ILE A 1 102 ? 10.449 8.013 -7.669 1.00 61.66 102 ILE A O 1
ATOM 849 N N . SER A 1 103 ? 8.474 8.451 -6.700 1.00 66.38 103 SER A N 1
ATOM 850 C CA . SER A 1 103 ? 7.815 8.914 -7.932 1.00 66.38 103 SER A CA 1
ATOM 851 C C . SER A 1 103 ? 8.554 10.093 -8.569 1.00 66.38 103 SER A C 1
ATOM 853 O O . SER A 1 103 ? 8.696 10.140 -9.789 1.00 66.38 103 SER A O 1
ATOM 855 N N . THR A 1 104 ? 9.040 11.034 -7.758 1.00 67.88 104 THR A N 1
ATOM 856 C CA . THR A 1 104 ? 9.797 12.200 -8.237 1.00 67.88 104 THR A CA 1
ATOM 857 C C . THR A 1 104 ? 11.126 11.780 -8.865 1.00 67.88 104 THR A C 1
ATOM 859 O O . THR A 1 104 ? 11.497 12.279 -9.926 1.00 67.88 104 THR A O 1
ATOM 862 N N . ASN A 1 105 ? 11.831 10.830 -8.247 1.00 66.06 105 ASN A N 1
ATOM 863 C CA . ASN A 1 105 ? 13.082 10.298 -8.787 1.00 66.06 105 ASN A CA 1
ATOM 864 C C . ASN A 1 105 ? 12.859 9.512 -10.083 1.00 66.06 105 ASN A C 1
ATOM 866 O O . ASN A 1 105 ? 13.613 9.692 -11.036 1.00 66.06 105 ASN A O 1
ATOM 870 N N . PHE A 1 106 ? 11.796 8.706 -10.157 1.00 65.94 106 PHE A N 1
ATOM 871 C CA . PHE A 1 106 ? 11.434 8.011 -11.392 1.00 65.94 106 PHE A CA 1
ATOM 872 C C . PHE A 1 106 ? 11.121 8.973 -12.537 1.00 65.94 106 PHE A C 1
ATOM 874 O O . PHE A 1 106 ? 11.567 8.726 -13.653 1.00 65.94 106 PHE A O 1
ATOM 881 N N . ASN A 1 107 ? 10.419 10.081 -12.274 1.00 64.38 107 ASN A N 1
ATOM 882 C CA . ASN A 1 107 ? 10.162 11.098 -13.298 1.00 64.38 107 ASN A CA 1
ATOM 883 C C . ASN A 1 107 ? 11.472 11.665 -13.862 1.00 64.38 107 ASN A C 1
ATOM 885 O O . ASN A 1 107 ? 11.648 11.686 -15.075 1.00 64.38 107 ASN A O 1
ATOM 889 N N . LYS A 1 108 ? 12.436 12.018 -13.001 1.00 65.38 108 LYS A N 1
ATOM 890 C CA . LYS A 1 108 ? 13.754 12.519 -13.436 1.00 65.38 108 LYS A CA 1
ATOM 891 C C . LYS A 1 108 ? 14.526 11.497 -14.273 1.00 65.38 108 LYS A C 1
ATOM 893 O O . LYS A 1 108 ? 15.135 11.851 -15.280 1.00 65.38 108 LYS A O 1
ATOM 898 N N . ILE A 1 109 ? 14.510 10.225 -13.865 1.00 62.06 109 ILE A N 1
ATOM 899 C CA . ILE A 1 109 ? 15.159 9.143 -14.622 1.00 62.06 109 ILE A CA 1
ATOM 900 C C . ILE A 1 109 ? 14.478 8.981 -15.983 1.00 62.06 109 ILE A C 1
ATOM 902 O O . ILE A 1 109 ? 15.170 8.932 -16.994 1.00 62.06 109 ILE A O 1
ATOM 906 N N . SER A 1 110 ? 13.144 8.973 -16.020 1.00 61.75 110 SER A N 1
ATOM 907 C CA . SER A 1 110 ? 12.369 8.872 -17.260 1.00 61.75 110 SER A CA 1
ATOM 908 C C . SER A 1 110 ? 12.610 10.049 -18.210 1.00 61.75 110 SER A C 1
ATOM 910 O O . SER A 1 110 ? 12.612 9.843 -19.418 1.00 61.75 110 SER A O 1
ATOM 912 N N . GLU A 1 111 ? 12.805 11.265 -17.698 1.00 62.72 111 GLU A N 1
ATOM 913 C CA . GLU A 1 111 ? 13.181 12.437 -18.504 1.00 62.72 111 GLU A CA 1
ATOM 914 C C . GLU A 1 111 ? 14.612 12.318 -19.057 1.00 62.72 111 GLU A C 1
ATOM 916 O O . GLU A 1 111 ? 14.894 12.766 -20.166 1.00 62.72 111 GLU A O 1
ATOM 921 N N . THR A 1 112 ? 15.516 11.687 -18.300 1.00 59.75 112 THR A N 1
ATOM 922 C CA . THR A 1 112 ? 16.933 11.532 -18.670 1.00 59.75 112 THR A CA 1
ATOM 923 C C . THR A 1 112 ? 17.159 10.368 -19.644 1.00 59.75 112 THR A C 1
ATOM 925 O O . THR A 1 112 ? 18.010 10.455 -20.530 1.00 59.75 112 THR A O 1
ATOM 928 N N . GLN A 1 113 ? 16.391 9.281 -19.518 1.00 58.53 113 GLN A N 1
ATOM 929 C CA . GLN A 1 113 ? 16.399 8.133 -20.429 1.00 58.53 113 GLN A CA 1
ATOM 930 C C . GLN A 1 113 ? 15.660 8.481 -21.725 1.00 58.53 113 GLN A C 1
ATOM 932 O O . GLN A 1 113 ? 14.546 8.036 -21.996 1.00 58.53 113 GLN A O 1
ATOM 937 N N . ASN A 1 114 ? 16.295 9.308 -22.550 1.00 60.53 114 ASN A N 1
ATOM 938 C CA . ASN A 1 114 ? 15.747 9.757 -23.819 1.00 60.53 114 ASN A CA 1
ATOM 939 C C . ASN A 1 114 ? 15.905 8.642 -24.874 1.00 60.53 114 ASN A C 1
ATOM 941 O O . ASN A 1 114 ? 16.764 8.706 -25.751 1.00 60.53 114 ASN A O 1
ATOM 945 N N . ILE A 1 115 ? 15.087 7.588 -24.771 1.00 58.53 115 ILE A N 1
ATOM 946 C CA . ILE A 1 115 ? 15.061 6.421 -25.679 1.00 58.53 115 ILE A CA 1
ATOM 947 C C . ILE A 1 115 ? 14.987 6.856 -27.156 1.00 58.53 115 ILE A C 1
ATOM 949 O O . ILE A 1 115 ? 15.578 6.223 -28.029 1.00 58.53 115 ILE A O 1
ATOM 953 N N . ASN A 1 116 ? 14.357 8.000 -27.437 1.00 59.53 116 ASN A N 1
ATOM 954 C CA . ASN A 1 116 ? 14.337 8.613 -28.766 1.00 59.53 116 ASN A CA 1
ATOM 955 C C . ASN A 1 116 ? 15.730 9.022 -29.278 1.00 59.53 116 ASN A C 1
ATOM 957 O O . ASN A 1 116 ? 16.001 8.856 -30.464 1.00 59.53 116 ASN A O 1
ATOM 961 N N . ILE A 1 117 ? 16.627 9.511 -28.413 1.00 64.62 117 ILE A N 1
ATOM 962 C CA . ILE A 1 117 ? 18.020 9.819 -28.782 1.00 64.62 117 ILE A CA 1
ATOM 963 C C . ILE A 1 117 ? 18.754 8.528 -29.150 1.00 64.62 117 ILE A C 1
ATOM 965 O O . ILE A 1 117 ? 19.363 8.465 -30.213 1.00 64.62 117 ILE A O 1
ATOM 969 N N . LEU A 1 118 ? 18.630 7.474 -28.335 1.00 64.88 118 LEU A N 1
ATOM 970 C CA . LEU A 1 118 ? 19.256 6.175 -28.619 1.00 64.88 118 LEU A CA 1
ATOM 971 C C . LEU A 1 118 ? 18.740 5.565 -29.933 1.00 64.88 118 LEU A C 1
ATOM 973 O O . LEU A 1 118 ? 19.524 5.068 -30.739 1.00 64.88 118 LEU A O 1
ATOM 977 N N . LYS A 1 119 ? 17.431 5.664 -30.194 1.00 65.56 119 LYS A N 1
ATOM 978 C CA . LYS A 1 119 ? 16.805 5.205 -31.443 1.00 65.56 119 LYS A CA 1
ATOM 979 C C . LYS A 1 119 ? 17.290 5.994 -32.663 1.00 65.56 119 LYS A C 1
ATOM 981 O O . LYS A 1 119 ? 17.512 5.408 -33.723 1.00 65.56 119 LYS A O 1
ATOM 986 N N . ASN A 1 120 ? 17.479 7.305 -32.522 1.00 70.75 120 ASN A N 1
ATOM 987 C CA . ASN A 1 120 ? 18.017 8.152 -33.585 1.00 70.75 120 ASN A CA 1
ATOM 988 C C . ASN A 1 120 ? 19.489 7.833 -33.878 1.00 70.75 120 ASN A C 1
ATOM 990 O O . ASN A 1 120 ? 19.848 7.679 -35.043 1.00 70.75 120 ASN A O 1
ATOM 994 N N . GLU A 1 121 ? 20.319 7.654 -32.847 1.00 71.31 121 GLU A N 1
ATOM 995 C CA . GLU A 1 121 ? 21.722 7.246 -33.009 1.00 71.31 121 GLU A CA 1
ATOM 996 C C . GLU A 1 121 ? 21.845 5.871 -33.682 1.00 71.31 121 GLU A C 1
ATOM 998 O O . GLU A 1 121 ? 22.619 5.702 -34.627 1.00 71.31 121 GLU A O 1
ATOM 1003 N N . PHE A 1 122 ? 21.008 4.906 -33.290 1.00 72.31 122 PHE A N 1
ATOM 1004 C CA . PHE A 1 122 ? 20.946 3.596 -33.940 1.00 72.31 122 PHE A CA 1
ATOM 1005 C C . PHE A 1 122 ? 20.616 3.706 -35.437 1.00 72.31 122 PHE A C 1
ATOM 1007 O O . PHE A 1 122 ? 21.290 3.113 -36.285 1.00 72.31 122 PHE A O 1
ATOM 1014 N N . ASN A 1 123 ? 19.604 4.505 -35.787 1.00 75.69 123 ASN A N 1
ATOM 1015 C CA . ASN A 1 123 ? 19.226 4.741 -37.181 1.00 75.69 123 ASN A CA 1
ATOM 1016 C C . ASN A 1 123 ? 20.341 5.446 -37.974 1.00 75.69 123 ASN A C 1
ATOM 1018 O O . ASN A 1 123 ? 20.558 5.122 -39.147 1.00 75.69 123 ASN A O 1
ATOM 1022 N N . ASN A 1 124 ? 21.083 6.358 -37.340 1.00 81.25 124 ASN A N 1
ATOM 1023 C CA . ASN A 1 124 ? 22.232 7.025 -37.950 1.00 81.25 124 ASN A CA 1
ATOM 1024 C C . ASN A 1 124 ? 23.358 6.031 -38.271 1.00 81.25 124 ASN A C 1
ATOM 1026 O O . ASN A 1 124 ? 23.872 6.041 -39.390 1.00 81.25 124 ASN A O 1
ATOM 1030 N N . ILE A 1 125 ? 23.718 5.143 -37.336 1.00 74.50 125 ILE A N 1
ATOM 1031 C CA . ILE A 1 125 ? 24.741 4.102 -37.559 1.00 74.50 125 ILE A CA 1
ATOM 1032 C C . ILE A 1 125 ? 24.308 3.159 -38.685 1.00 74.50 125 ILE A C 1
ATOM 1034 O O . ILE A 1 125 ? 25.084 2.898 -39.605 1.00 74.50 125 ILE A O 1
ATOM 1038 N N . LYS A 1 126 ? 23.045 2.714 -38.677 1.00 75.88 126 LYS A N 1
ATOM 1039 C CA . LYS A 1 126 ? 22.482 1.868 -39.740 1.00 75.88 126 LYS A CA 1
ATOM 1040 C C . LYS A 1 126 ? 22.584 2.526 -41.119 1.00 75.88 126 LYS A C 1
ATOM 1042 O O . LYS A 1 126 ? 22.924 1.863 -42.097 1.00 75.88 126 LYS A O 1
ATOM 1047 N N . THR A 1 127 ? 22.306 3.826 -41.199 1.00 84.62 127 THR A N 1
ATOM 1048 C CA . THR A 1 127 ? 22.402 4.593 -42.449 1.00 84.62 127 THR A CA 1
ATOM 1049 C C . THR A 1 127 ? 23.851 4.685 -42.927 1.00 84.62 127 THR A C 1
ATOM 1051 O O . THR A 1 127 ? 24.123 4.345 -44.075 1.00 84.62 127 THR A O 1
ATOM 1054 N N . LYS A 1 128 ? 24.797 5.006 -42.031 1.00 80.75 128 LYS A N 1
ATOM 1055 C CA . LYS A 1 128 ? 26.239 5.043 -42.342 1.00 80.75 128 LYS A CA 1
ATOM 1056 C C . LYS A 1 128 ? 26.763 3.709 -42.880 1.00 80.75 128 LYS A C 1
ATOM 1058 O O . LYS A 1 128 ? 27.503 3.707 -43.861 1.00 80.75 128 LYS A O 1
ATOM 1063 N N . ILE A 1 129 ? 26.364 2.583 -42.276 1.00 72.62 129 ILE A N 1
ATOM 1064 C CA . ILE A 1 129 ? 26.721 1.242 -42.769 1.00 72.62 129 ILE A CA 1
ATOM 1065 C C . ILE A 1 129 ? 26.184 1.044 -44.190 1.00 72.62 129 ILE A C 1
ATOM 1067 O O . ILE A 1 129 ? 26.945 0.682 -45.084 1.00 72.62 129 ILE A O 1
ATOM 1071 N N . ASN A 1 130 ? 24.897 1.320 -44.419 1.00 77.38 130 ASN A N 1
ATOM 1072 C CA . ASN A 1 130 ? 24.273 1.138 -45.731 1.00 77.38 130 ASN A CA 1
ATOM 1073 C C . ASN A 1 130 ? 24.913 2.008 -46.819 1.00 77.38 130 ASN A C 1
ATOM 1075 O O . ASN A 1 130 ? 25.098 1.539 -47.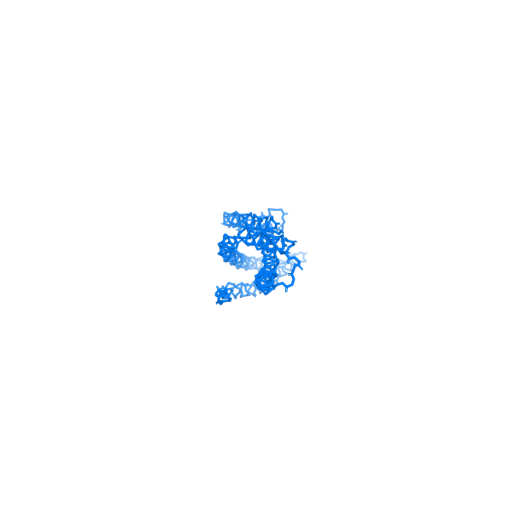941 1.00 77.38 130 ASN A O 1
ATOM 1079 N N . ASP A 1 131 ? 25.255 3.256 -46.505 1.00 83.38 131 ASP A N 1
ATOM 1080 C CA . ASP A 1 131 ? 25.888 4.163 -47.461 1.00 83.38 131 ASP A CA 1
ATOM 1081 C C . ASP A 1 131 ? 27.301 3.691 -47.822 1.00 83.38 131 ASP A C 1
ATOM 1083 O O . ASP A 1 131 ? 27.641 3.634 -49.004 1.00 83.38 131 ASP A O 1
ATOM 1087 N N . LYS A 1 132 ? 28.085 3.217 -46.842 1.00 78.56 132 LYS A N 1
ATOM 1088 C CA . LYS A 1 132 ? 29.402 2.618 -47.112 1.00 78.56 132 LYS A CA 1
ATOM 1089 C C . LYS A 1 132 ? 29.329 1.307 -47.882 1.00 78.56 132 LYS A C 1
ATOM 1091 O O . LYS A 1 132 ? 30.156 1.084 -48.759 1.00 78.56 132 LYS A O 1
ATOM 1096 N N . VAL A 1 133 ? 28.321 0.473 -47.633 1.00 72.69 133 VAL A N 1
ATOM 1097 C CA . VAL A 1 133 ? 28.083 -0.737 -48.436 1.00 72.69 133 VAL A CA 1
ATOM 1098 C C . VAL A 1 133 ? 27.768 -0.378 -49.892 1.00 72.69 133 VAL A C 1
ATOM 1100 O O . VAL A 1 133 ? 28.310 -1.013 -50.792 1.00 72.69 133 VAL A O 1
ATOM 1103 N N . LYS A 1 134 ? 26.955 0.657 -50.152 1.00 81.75 134 LYS A N 1
ATOM 1104 C CA . LYS A 1 134 ? 26.683 1.130 -51.524 1.00 81.75 134 LYS A CA 1
ATOM 1105 C C . LYS A 1 134 ? 27.944 1.642 -52.220 1.00 81.75 134 LYS A C 1
ATOM 1107 O O . LYS A 1 134 ? 28.159 1.304 -53.377 1.00 81.75 134 LYS A O 1
ATOM 1112 N N . GLU A 1 135 ? 28.776 2.425 -51.529 1.00 78.31 135 GLU A N 1
ATOM 1113 C CA . GLU A 1 135 ? 30.072 2.874 -52.067 1.00 78.31 135 GLU A CA 1
ATOM 1114 C C . GLU A 1 135 ? 30.952 1.676 -52.458 1.00 78.31 135 GLU A C 1
ATOM 1116 O O . GLU A 1 135 ? 31.553 1.668 -53.529 1.00 78.31 135 GLU A O 1
ATOM 1121 N N . LEU A 1 136 ? 30.967 0.633 -51.624 1.00 71.94 136 LEU A N 1
ATOM 1122 C CA . LEU A 1 136 ? 31.761 -0.579 -51.829 1.00 71.94 136 LEU A CA 1
ATOM 1123 C C . LEU A 1 136 ? 31.304 -1.390 -53.057 1.00 71.94 136 LEU A C 1
ATOM 1125 O O . LEU A 1 136 ? 32.140 -1.941 -53.767 1.00 71.94 136 LEU A O 1
ATOM 1129 N N . VAL A 1 137 ? 29.999 -1.405 -53.362 1.00 71.25 137 VAL A N 1
ATOM 1130 C CA . VAL A 1 137 ? 29.429 -2.041 -54.573 1.00 71.25 137 VAL A CA 1
ATOM 1131 C C . VAL A 1 137 ? 29.902 -1.368 -55.870 1.00 71.25 137 VAL A C 1
ATOM 1133 O O . VAL A 1 137 ? 29.909 -2.002 -56.923 1.00 71.25 137 VAL A O 1
ATOM 1136 N N . HIS A 1 138 ? 30.311 -0.100 -55.807 1.00 72.00 138 HIS A N 1
ATOM 1137 C CA . HIS A 1 138 ? 30.760 0.679 -56.963 1.00 72.00 138 HIS A CA 1
ATOM 1138 C C . HIS A 1 138 ? 32.287 0.754 -57.112 1.00 72.00 138 HIS A C 1
ATOM 1140 O O . HIS A 1 138 ? 32.770 1.452 -58.004 1.00 72.00 138 HIS A O 1
ATOM 1146 N N . VAL A 1 139 ? 33.054 0.059 -56.265 1.00 72.56 139 VAL A N 1
ATOM 1147 C CA . VAL A 1 139 ? 34.517 0.008 -56.385 1.00 72.56 139 VAL A CA 1
ATOM 1148 C C . VAL A 1 139 ? 34.903 -0.734 -57.664 1.00 72.56 139 VAL A C 1
ATOM 1150 O O . VAL A 1 139 ? 34.379 -1.809 -57.953 1.00 72.56 139 VAL A O 1
ATOM 1153 N N . ASP A 1 140 ? 35.825 -0.144 -58.427 1.00 62.19 140 ASP A N 1
ATOM 1154 C CA . ASP A 1 140 ? 36.344 -0.730 -59.659 1.00 62.19 140 ASP A CA 1
ATOM 1155 C C . ASP A 1 140 ? 36.905 -2.144 -59.411 1.00 62.19 140 ASP A C 1
ATOM 1157 O O . ASP A 1 140 ? 37.720 -2.366 -58.516 1.00 62.19 140 ASP A O 1
ATOM 1161 N N . SER A 1 141 ? 36.453 -3.101 -60.223 1.00 59.19 141 SER A N 1
ATOM 1162 C CA . SER A 1 141 ? 36.831 -4.519 -60.152 1.00 59.19 141 SER A CA 1
ATOM 1163 C C . SER A 1 141 ? 38.226 -4.820 -60.713 1.00 59.19 141 SER A C 1
ATOM 1165 O O . SER A 1 141 ? 38.682 -5.965 -60.659 1.00 59.19 141 SER A O 1
ATOM 1167 N N . THR A 1 142 ? 38.916 -3.818 -61.266 1.00 58.41 142 THR A N 1
ATOM 1168 C CA . THR A 1 142 ? 40.324 -3.963 -61.644 1.00 58.41 142 THR A CA 1
ATOM 1169 C C . THR A 1 142 ? 41.162 -4.243 -60.393 1.00 58.41 142 THR A C 1
ATOM 1171 O O . THR A 1 142 ? 40.961 -3.626 -59.358 1.00 58.41 142 THR A O 1
ATOM 1174 N N . LEU A 1 143 ? 42.118 -5.174 -60.438 1.00 61.94 143 LEU A N 1
ATOM 1175 C CA . LEU A 1 143 ? 42.975 -5.520 -59.286 1.00 61.94 143 LEU A CA 1
ATOM 1176 C C . LEU A 1 143 ? 44.191 -4.585 -59.163 1.00 61.94 143 LEU A C 1
ATOM 1178 O O . LEU A 1 143 ? 45.317 -5.023 -58.922 1.00 61.94 143 LEU A O 1
ATOM 1182 N N . THR A 1 144 ? 43.986 -3.291 -59.397 1.00 71.62 144 THR A N 1
ATOM 1183 C CA . THR A 1 144 ? 45.044 -2.290 -59.254 1.00 71.62 144 THR A CA 1
ATOM 1184 C C . THR A 1 144 ? 45.351 -2.033 -57.778 1.00 71.62 144 THR A C 1
ATOM 1186 O O . THR A 1 144 ? 44.537 -2.272 -56.888 1.00 71.62 144 THR A O 1
ATOM 1189 N N . LEU A 1 145 ? 46.550 -1.530 -57.480 1.00 72.31 145 LEU A N 1
ATOM 1190 C CA . LEU A 1 145 ? 46.921 -1.193 -56.102 1.00 72.31 145 LEU A CA 1
ATOM 1191 C C . LEU A 1 145 ? 45.962 -0.152 -55.490 1.00 72.31 145 LEU A C 1
ATOM 1193 O O . LEU A 1 145 ? 45.638 -0.233 -54.308 1.00 72.31 145 LEU A O 1
ATOM 1197 N N . GLU A 1 146 ? 45.485 0.795 -56.298 1.00 75.12 146 GLU A N 1
ATOM 1198 C CA . GLU A 1 146 ? 44.577 1.867 -55.883 1.00 75.12 146 GLU A CA 1
ATOM 1199 C C . GLU A 1 146 ? 43.154 1.361 -55.587 1.00 75.12 146 GLU A C 1
ATOM 1201 O O . GLU A 1 146 ? 42.557 1.756 -54.580 1.00 75.12 146 GLU A O 1
ATOM 1206 N N . SER A 1 147 ? 42.624 0.434 -56.394 1.00 62.19 147 SER A N 1
ATOM 1207 C CA . SER A 1 147 ? 41.326 -0.197 -56.116 1.00 62.19 147 SER A CA 1
ATOM 1208 C C . SER A 1 147 ? 41.388 -1.085 -54.869 1.00 62.19 147 SER A C 1
ATOM 1210 O O . SER A 1 147 ? 40.481 -1.035 -54.039 1.00 62.19 147 SER A O 1
ATOM 1212 N N . ILE A 1 148 ? 42.496 -1.810 -54.658 1.00 69.56 148 ILE A N 1
ATOM 1213 C CA . ILE A 1 148 ? 42.744 -2.608 -53.444 1.00 69.56 148 ILE A CA 1
ATOM 1214 C C . ILE A 1 148 ? 42.819 -1.708 -52.199 1.00 69.56 148 ILE A C 1
ATOM 1216 O O . ILE A 1 148 ? 42.252 -2.039 -51.157 1.00 69.56 148 ILE A O 1
ATOM 1220 N N . GLN A 1 149 ? 43.490 -0.556 -52.283 1.00 74.94 149 GLN A N 1
ATOM 1221 C CA . GLN A 1 149 ? 43.577 0.400 -51.171 1.00 74.94 149 GLN A CA 1
ATOM 1222 C C . GLN A 1 149 ? 42.216 1.027 -50.845 1.00 74.94 149 GLN A C 1
ATOM 1224 O O . GLN A 1 149 ? 41.838 1.097 -49.673 1.00 74.94 149 GLN A O 1
ATOM 1229 N N . THR A 1 150 ?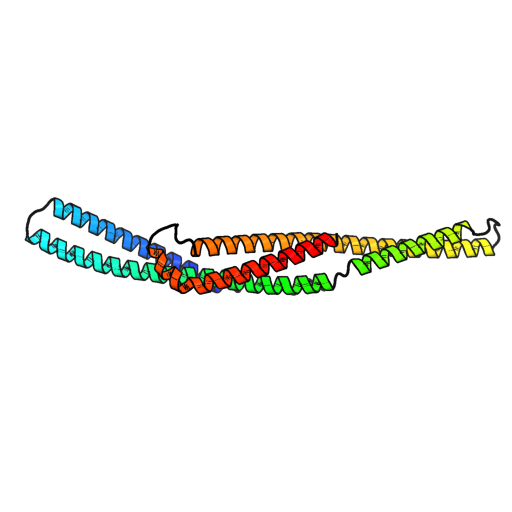 41.464 1.426 -51.873 1.00 73.25 150 THR A N 1
ATOM 1230 C CA . THR A 1 150 ? 40.099 1.953 -51.732 1.00 73.25 150 THR A CA 1
ATOM 1231 C C . THR A 1 150 ? 39.166 0.919 -51.103 1.00 73.25 150 THR A C 1
ATOM 1233 O O . THR A 1 150 ? 38.466 1.230 -50.139 1.00 73.25 150 THR A O 1
ATOM 1236 N N . PHE A 1 151 ? 39.211 -0.328 -51.581 1.00 72.56 151 PHE A N 1
ATOM 1237 C CA . PHE A 1 151 ? 38.447 -1.438 -51.019 1.00 72.56 151 PHE A CA 1
ATOM 1238 C C . PHE A 1 151 ? 38.776 -1.666 -49.539 1.00 72.56 151 PHE A C 1
ATOM 1240 O O . PHE A 1 151 ? 37.873 -1.697 -48.706 1.00 72.56 151 PHE A O 1
ATOM 1247 N N . ASN A 1 152 ? 40.063 -1.771 -49.189 1.00 75.44 152 ASN A N 1
ATOM 1248 C CA . ASN A 1 152 ? 40.490 -2.026 -47.811 1.00 75.44 152 ASN A CA 1
ATOM 1249 C C . ASN A 1 152 ? 40.071 -0.906 -46.852 1.00 75.44 152 ASN A C 1
ATOM 1251 O O . ASN A 1 152 ? 39.682 -1.184 -45.717 1.00 75.44 152 ASN A O 1
ATOM 1255 N N . LYS A 1 153 ? 40.108 0.354 -47.305 1.00 80.31 153 LYS A N 1
ATOM 1256 C CA . LYS A 1 153 ? 39.630 1.497 -46.522 1.00 80.31 153 LYS A CA 1
ATOM 1257 C C . LYS A 1 153 ? 38.124 1.409 -46.268 1.00 80.31 153 LYS A C 1
ATOM 1259 O O . LYS A 1 153 ? 37.704 1.481 -45.118 1.00 80.31 153 LYS A O 1
ATOM 1264 N N . LEU A 1 154 ? 37.326 1.203 -47.319 1.00 70.38 154 LEU A N 1
ATOM 1265 C CA . LEU A 1 154 ? 35.868 1.100 -47.194 1.00 70.38 154 LEU A CA 1
ATOM 1266 C C . LEU A 1 154 ? 35.454 -0.107 -46.342 1.00 70.38 154 LEU A C 1
ATOM 1268 O O . LEU A 1 154 ? 34.559 0.006 -45.507 1.00 70.38 154 LEU A O 1
ATOM 1272 N N . TYR A 1 155 ? 36.135 -1.243 -46.498 1.00 69.50 155 TYR A N 1
ATOM 1273 C CA . TYR A 1 155 ? 35.936 -2.420 -45.656 1.00 69.50 155 TYR A CA 1
ATOM 1274 C C . TYR A 1 155 ? 36.251 -2.129 -44.180 1.00 69.50 155 TYR A C 1
ATOM 1276 O O . TYR A 1 155 ? 35.469 -2.491 -43.299 1.00 69.50 155 TYR A O 1
ATOM 1284 N N . GLY A 1 156 ? 37.358 -1.430 -43.900 1.00 77.56 156 GLY A N 1
ATOM 1285 C CA . GLY A 1 156 ? 37.713 -0.984 -42.551 1.00 77.56 156 GLY A CA 1
ATOM 1286 C C . GLY A 1 156 ? 36.649 -0.074 -41.927 1.00 77.56 156 GLY A C 1
ATOM 1287 O O . GLY A 1 156 ? 36.246 -0.299 -40.784 1.00 77.56 156 GLY A O 1
ATOM 1288 N N . ASP A 1 157 ? 36.134 0.891 -42.695 1.00 73.12 157 ASP A N 1
ATOM 1289 C CA . ASP A 1 157 ? 35.063 1.798 -42.261 1.00 73.12 157 ASP A CA 1
ATOM 1290 C C . ASP A 1 157 ? 33.759 1.037 -41.954 1.00 73.12 157 ASP A C 1
ATOM 1292 O O . ASP A 1 157 ? 33.105 1.291 -40.938 1.00 73.12 157 ASP A O 1
ATOM 1296 N N . VAL A 1 158 ? 33.381 0.067 -42.799 1.00 68.50 158 VAL A N 1
ATOM 1297 C CA . VAL A 1 158 ? 32.221 -0.811 -42.559 1.00 68.50 158 VAL A CA 1
ATOM 1298 C C . VAL A 1 158 ? 32.409 -1.605 -41.268 1.00 68.50 158 VAL A C 1
ATOM 1300 O O . VAL A 1 158 ? 31.508 -1.623 -40.428 1.00 68.50 158 VAL A O 1
ATOM 1303 N N . MET A 1 159 ? 33.581 -2.213 -41.067 1.00 76.12 159 MET A N 1
ATOM 1304 C CA . MET A 1 159 ? 33.846 -3.028 -39.882 1.00 76.12 159 MET A CA 1
ATOM 1305 C C . MET A 1 159 ? 33.844 -2.197 -38.590 1.00 76.12 159 MET A C 1
ATOM 1307 O O . MET A 1 159 ? 33.284 -2.641 -37.587 1.00 76.12 159 MET A O 1
ATOM 1311 N N . SER A 1 160 ? 34.392 -0.976 -38.607 1.00 80.12 160 SER A N 1
ATOM 1312 C CA . SER A 1 160 ? 34.324 -0.060 -37.456 1.00 80.12 160 SER A CA 1
ATOM 1313 C C . SER A 1 160 ? 32.880 0.314 -37.115 1.00 80.12 160 SER A C 1
ATOM 1315 O O . SER A 1 160 ? 32.487 0.252 -35.951 1.00 80.12 160 SER A O 1
ATOM 1317 N N . ASN A 1 161 ? 32.059 0.644 -38.119 1.00 70.88 161 ASN A N 1
ATOM 1318 C CA . ASN A 1 161 ? 30.652 0.982 -37.892 1.00 70.88 161 ASN A CA 1
ATOM 1319 C C . ASN A 1 161 ? 29.840 -0.219 -37.367 1.00 70.88 161 ASN A C 1
ATOM 1321 O O . ASN A 1 161 ? 28.945 -0.035 -36.545 1.00 70.88 161 ASN A O 1
ATOM 1325 N N . ILE A 1 162 ? 30.162 -1.448 -37.794 1.00 69.19 162 ILE A N 1
ATOM 1326 C CA . ILE A 1 162 ? 29.569 -2.686 -37.256 1.00 69.19 162 ILE A CA 1
ATOM 1327 C C . ILE A 1 162 ? 29.978 -2.908 -35.791 1.00 69.19 162 ILE A C 1
ATOM 1329 O O . ILE A 1 162 ? 29.154 -3.307 -34.971 1.00 69.19 162 ILE A O 1
ATOM 1333 N N . GLN A 1 163 ? 31.231 -2.634 -35.422 1.00 73.25 163 GLN A N 1
ATOM 1334 C CA . GLN A 1 163 ? 31.655 -2.725 -34.021 1.00 73.25 163 GLN A CA 1
ATOM 1335 C C . GLN A 1 163 ? 30.930 -1.708 -33.138 1.00 73.25 163 GLN A C 1
ATOM 1337 O O . GLN A 1 163 ? 30.513 -2.045 -32.029 1.00 73.25 163 GLN A O 1
ATOM 1342 N N . ASP A 1 164 ? 30.753 -0.479 -33.620 1.00 72.38 164 ASP A N 1
ATOM 1343 C CA . ASP A 1 164 ? 29.980 0.527 -32.896 1.00 72.38 164 ASP A CA 1
ATOM 1344 C C . ASP A 1 164 ? 28.502 0.132 -32.803 1.00 72.38 164 ASP A C 1
ATOM 1346 O O . ASP A 1 164 ? 27.913 0.261 -31.731 1.00 72.38 164 ASP A O 1
ATOM 1350 N N . PHE A 1 165 ? 27.928 -0.461 -33.857 1.00 70.31 165 PHE A N 1
ATOM 1351 C CA . PHE A 1 165 ? 26.586 -1.047 -33.821 1.00 70.31 165 PHE A CA 1
ATOM 1352 C C . PHE A 1 165 ? 26.425 -2.062 -32.677 1.00 70.31 165 PHE A C 1
ATOM 1354 O O . PHE A 1 165 ? 25.497 -1.921 -31.882 1.00 70.31 165 PHE A O 1
ATOM 1361 N N . TYR A 1 166 ? 27.346 -3.022 -32.531 1.00 67.31 166 TYR A N 1
ATOM 1362 C CA . TYR A 1 166 ? 27.273 -4.017 -31.452 1.00 67.31 166 TYR A CA 1
ATOM 1363 C C . TYR A 1 166 ? 27.395 -3.398 -30.052 1.00 67.31 166 TYR A C 1
ATOM 1365 O O . TYR A 1 166 ? 26.650 -3.775 -29.150 1.00 67.31 166 TYR A O 1
ATOM 1373 N N . LYS A 1 167 ? 28.264 -2.394 -29.859 1.00 74.12 167 LYS A N 1
ATOM 1374 C CA . LYS A 1 167 ? 28.348 -1.673 -28.572 1.00 74.12 167 LYS A CA 1
ATOM 1375 C C . LYS A 1 167 ? 27.019 -1.001 -28.216 1.00 74.12 167 LYS A C 1
ATOM 1377 O O . LYS A 1 167 ? 26.600 -1.035 -27.061 1.00 74.12 167 LYS A O 1
ATOM 1382 N N . TYR A 1 168 ? 26.359 -0.382 -29.196 1.00 67.69 168 TYR A N 1
ATOM 1383 C CA . TYR A 1 168 ? 25.058 0.254 -28.990 1.00 67.69 168 TYR A CA 1
ATOM 1384 C C . TYR A 1 168 ? 23.936 -0.763 -28.752 1.00 67.69 168 TYR A C 1
ATOM 1386 O O . TYR A 1 168 ? 23.061 -0.509 -27.924 1.00 67.69 168 TYR A O 1
ATOM 1394 N N . GLU A 1 169 ? 23.967 -1.915 -29.423 1.00 61.91 169 GLU A N 1
ATOM 1395 C CA . GLU A 1 169 ? 23.035 -3.020 -29.183 1.00 61.91 169 GLU A CA 1
ATOM 1396 C C . GLU A 1 169 ? 23.145 -3.550 -27.742 1.00 61.91 169 GLU A C 1
ATOM 1398 O O . GLU A 1 169 ? 22.128 -3.697 -27.060 1.00 61.91 169 GLU A O 1
ATOM 1403 N N . ASP A 1 170 ? 24.365 -3.737 -27.233 1.00 65.06 170 ASP A N 1
ATOM 1404 C CA . ASP A 1 170 ? 24.611 -4.150 -25.847 1.00 65.06 170 ASP A CA 1
ATOM 1405 C C . ASP A 1 170 ? 24.117 -3.115 -24.825 1.00 65.06 170 ASP A C 1
ATOM 1407 O O . ASP A 1 170 ? 23.465 -3.476 -23.838 1.00 65.06 170 ASP A O 1
ATOM 1411 N N . ILE A 1 171 ? 24.369 -1.822 -25.069 1.00 66.44 171 ILE A N 1
ATOM 1412 C CA . ILE A 1 171 ? 23.845 -0.728 -24.233 1.00 66.44 171 ILE A CA 1
ATOM 1413 C C . ILE A 1 171 ? 22.312 -0.766 -24.219 1.00 66.44 171 ILE A C 1
ATOM 1415 O O . ILE A 1 171 ? 21.707 -0.711 -23.147 1.00 66.44 171 ILE A O 1
ATOM 1419 N N . ASN A 1 172 ? 21.679 -0.920 -25.383 1.00 64.88 172 ASN A N 1
ATOM 1420 C CA . ASN A 1 172 ? 20.224 -0.975 -25.504 1.00 64.88 172 ASN A CA 1
ATOM 1421 C C . ASN A 1 172 ? 19.627 -2.194 -24.777 1.00 64.88 172 ASN A C 1
ATOM 1423 O O . ASN A 1 172 ? 18.643 -2.068 -24.052 1.00 64.88 172 ASN A O 1
ATOM 1427 N N . ASN A 1 173 ? 20.259 -3.365 -24.889 1.00 64.75 173 ASN A N 1
ATOM 1428 C CA . ASN A 1 173 ? 19.860 -4.572 -24.161 1.00 64.75 173 ASN A CA 1
ATOM 1429 C C . ASN A 1 173 ? 19.993 -4.407 -22.637 1.00 64.75 173 ASN A C 1
ATOM 1431 O O . ASN A 1 173 ? 19.141 -4.883 -21.876 1.00 64.75 173 ASN A O 1
ATOM 1435 N N . GLY A 1 174 ? 21.044 -3.723 -22.179 1.00 65.75 174 GLY A N 1
ATOM 1436 C CA . GLY A 1 174 ? 21.225 -3.353 -20.776 1.00 65.75 174 GLY A CA 1
ATOM 1437 C C . GLY A 1 174 ? 20.131 -2.407 -20.272 1.00 65.75 174 GLY A C 1
ATOM 1438 O O . GLY A 1 174 ? 19.556 -2.644 -19.207 1.00 65.75 174 GLY A O 1
ATOM 1439 N N . GLU A 1 175 ? 19.797 -1.373 -21.044 1.00 65.44 175 GLU A N 1
ATOM 1440 C CA . GLU A 1 175 ? 18.724 -0.427 -20.717 1.00 65.44 175 GLU A CA 1
ATOM 1441 C C . GLU A 1 175 ? 17.336 -1.095 -20.737 1.00 65.44 175 GLU A C 1
ATOM 1443 O O . GLU A 1 175 ? 16.554 -0.888 -19.810 1.00 65.44 175 GLU A O 1
ATOM 1448 N N . LEU A 1 176 ? 17.053 -1.995 -21.687 1.00 66.44 176 LEU A N 1
ATOM 1449 C CA . LEU A 1 176 ? 15.806 -2.777 -21.734 1.00 66.44 176 LEU A CA 1
ATOM 1450 C C . LEU A 1 176 ? 15.588 -3.625 -20.470 1.00 66.44 176 LEU A C 1
ATOM 1452 O O . LEU A 1 176 ? 14.470 -3.713 -19.958 1.00 66.44 176 LEU A O 1
ATOM 1456 N N . LYS A 1 177 ? 16.647 -4.240 -19.923 1.00 68.69 177 LYS A N 1
ATOM 1457 C CA . LYS A 1 177 ? 16.559 -4.972 -18.645 1.00 68.69 177 LYS A CA 1
ATOM 1458 C C . LYS A 1 177 ? 16.201 -4.042 -17.481 1.00 68.69 177 LYS A C 1
ATOM 1460 O O . LYS A 1 177 ? 15.381 -4.417 -16.643 1.00 68.69 177 LYS A O 1
ATOM 1465 N N . LYS A 1 178 ? 16.767 -2.830 -17.441 1.00 67.06 178 LYS A N 1
ATOM 1466 C CA . LYS A 1 178 ? 16.442 -1.820 -16.417 1.00 67.06 178 LYS A CA 1
ATOM 1467 C C . LYS A 1 178 ? 15.001 -1.329 -16.544 1.00 67.06 178 LYS A C 1
ATOM 1469 O O . LYS A 1 178 ? 14.309 -1.240 -15.535 1.00 67.06 178 LYS A O 1
ATOM 1474 N N . VAL A 1 179 ? 14.525 -1.085 -17.767 1.00 67.81 179 VAL A N 1
ATOM 1475 C CA . VAL A 1 179 ? 13.132 -0.696 -18.044 1.00 67.81 179 VAL A CA 1
ATOM 1476 C C . VAL A 1 179 ? 12.149 -1.742 -17.513 1.00 67.81 179 VAL A C 1
ATOM 1478 O O . VAL A 1 179 ? 11.204 -1.383 -16.810 1.00 67.81 179 VAL A O 1
ATOM 1481 N N . LYS A 1 180 ? 12.402 -3.038 -17.745 1.00 69.44 180 LYS A N 1
ATOM 1482 C CA . LYS A 1 180 ? 11.567 -4.124 -17.196 1.00 69.44 180 LYS A CA 1
ATOM 1483 C C . LYS A 1 180 ? 11.520 -4.115 -15.666 1.00 69.44 180 LYS A C 1
ATOM 1485 O O . LYS A 1 180 ? 10.436 -4.212 -15.093 1.00 69.44 180 LYS A O 1
ATOM 1490 N N . LEU A 1 181 ? 12.668 -3.932 -15.010 1.00 69.88 181 LEU A N 1
ATOM 1491 C CA . LEU A 1 181 ? 12.743 -3.816 -13.549 1.00 69.88 181 LEU A CA 1
ATOM 1492 C C . LEU A 1 181 ? 11.961 -2.591 -13.037 1.00 69.88 181 LEU A C 1
ATOM 1494 O O . LEU A 1 181 ? 11.277 -2.660 -12.016 1.00 69.88 181 LEU A O 1
ATOM 1498 N N . TYR A 1 182 ? 12.021 -1.463 -13.749 1.00 68.12 182 TYR A N 1
ATOM 1499 C CA . TYR A 1 182 ? 11.245 -0.268 -13.411 1.00 68.12 182 TYR A CA 1
ATOM 1500 C C . TYR A 1 182 ? 9.738 -0.490 -13.558 1.00 68.12 182 TYR A C 1
ATOM 1502 O O . TYR A 1 182 ? 8.987 -0.118 -12.656 1.00 68.12 182 TYR A O 1
ATOM 1510 N N . ILE A 1 183 ? 9.294 -1.149 -14.632 1.00 72.88 183 ILE A N 1
ATOM 1511 C CA . ILE A 1 183 ? 7.891 -1.547 -14.827 1.00 72.88 183 ILE A CA 1
ATOM 1512 C C . ILE A 1 183 ? 7.408 -2.415 -13.657 1.00 72.88 183 ILE A C 1
ATOM 1514 O O . ILE A 1 183 ? 6.333 -2.159 -13.105 1.00 72.88 183 ILE A O 1
ATOM 1518 N N . GLU A 1 184 ? 8.198 -3.412 -13.253 1.00 72.00 184 GLU A N 1
ATOM 1519 C CA . GLU A 1 184 ? 7.879 -4.295 -12.128 1.00 72.00 184 GLU A CA 1
ATOM 1520 C C . GLU A 1 184 ? 7.772 -3.515 -10.809 1.00 72.00 184 GLU A C 1
ATOM 1522 O O . GLU A 1 184 ? 6.763 -3.606 -10.106 1.00 72.00 184 GLU A O 1
ATOM 1527 N N . ASN A 1 185 ? 8.757 -2.664 -10.510 1.00 70.81 185 ASN A N 1
ATOM 1528 C CA . ASN A 1 185 ? 8.774 -1.844 -9.299 1.00 70.81 185 ASN A CA 1
ATOM 1529 C C . ASN A 1 185 ? 7.582 -0.879 -9.222 1.00 70.81 185 ASN A C 1
ATOM 1531 O O . ASN A 1 185 ? 6.931 -0.783 -8.180 1.00 70.81 185 ASN A O 1
ATOM 1535 N N . ILE A 1 186 ? 7.249 -0.196 -10.321 1.00 68.06 186 ILE A N 1
ATOM 1536 C CA . ILE A 1 186 ? 6.086 0.701 -10.385 1.00 68.06 186 ILE A CA 1
ATOM 1537 C C . ILE A 1 186 ? 4.783 -0.088 -10.201 1.00 68.06 186 ILE A C 1
ATOM 1539 O O . ILE A 1 186 ? 3.888 0.354 -9.479 1.00 68.06 186 ILE A O 1
ATOM 1543 N N . THR A 1 187 ? 4.683 -1.277 -10.800 1.00 71.94 187 THR A N 1
ATOM 1544 C CA . THR A 1 187 ? 3.515 -2.161 -10.650 1.00 71.94 187 THR A CA 1
ATOM 1545 C C . THR A 1 187 ? 3.336 -2.605 -9.195 1.00 71.94 187 THR A C 1
ATOM 1547 O O . THR A 1 187 ? 2.228 -2.532 -8.658 1.00 71.94 187 THR A O 1
ATOM 1550 N N . ASN A 1 188 ? 4.426 -2.976 -8.520 1.00 72.44 188 ASN A N 1
ATOM 1551 C CA . ASN A 1 188 ? 4.416 -3.332 -7.100 1.00 72.44 188 ASN A CA 1
ATOM 1552 C C . ASN A 1 188 ? 3.981 -2.152 -6.213 1.00 72.44 188 ASN A C 1
ATOM 1554 O O . ASN A 1 188 ? 3.146 -2.324 -5.320 1.00 72.44 188 ASN A O 1
ATOM 1558 N N . LEU A 1 189 ? 4.484 -0.940 -6.479 1.00 70.88 189 LEU A N 1
ATOM 1559 C CA . LEU A 1 189 ? 4.083 0.278 -5.762 1.00 70.88 189 LEU A CA 1
ATOM 1560 C C . LEU A 1 189 ? 2.595 0.600 -5.962 1.00 70.88 189 LEU A C 1
ATOM 1562 O O . LEU A 1 189 ? 1.899 0.896 -4.990 1.00 70.88 189 LEU A O 1
ATOM 1566 N N . LEU A 1 190 ? 2.073 0.466 -7.185 1.00 67.06 190 LEU A N 1
ATOM 1567 C CA . LEU A 1 190 ? 0.639 0.603 -7.467 1.00 67.06 190 LEU A CA 1
ATOM 1568 C C . LEU A 1 190 ? -0.201 -0.417 -6.685 1.00 67.06 190 LEU A C 1
ATOM 1570 O O . LEU A 1 190 ? -1.251 -0.062 -6.143 1.00 67.06 190 LEU A O 1
ATOM 1574 N N . GLY A 1 191 ? 0.264 -1.666 -6.587 1.00 65.81 191 GLY A N 1
ATOM 1575 C CA . GLY A 1 191 ? -0.357 -2.701 -5.760 1.00 65.81 191 GLY A CA 1
ATOM 1576 C C . GLY A 1 191 ? -0.458 -2.283 -4.292 1.00 65.81 191 GLY A C 1
ATOM 1577 O O . GLY A 1 191 ? -1.545 -2.323 -3.714 1.00 65.81 191 GLY A O 1
ATOM 1578 N N . ARG A 1 192 ? 0.645 -1.792 -3.713 1.00 70.69 192 ARG A N 1
ATOM 1579 C CA . ARG A 1 192 ? 0.685 -1.312 -2.320 1.00 70.69 192 ARG A CA 1
ATOM 1580 C C . ARG A 1 192 ? -0.218 -0.100 -2.083 1.00 70.69 192 ARG A C 1
ATOM 1582 O O . ARG A 1 192 ? -0.958 -0.084 -1.105 1.00 70.69 192 ARG A O 1
ATOM 1589 N N . ILE A 1 193 ? -0.236 0.870 -3.000 1.00 63.12 193 ILE A N 1
ATOM 1590 C CA . ILE A 1 193 ? -1.138 2.032 -2.918 1.00 63.12 193 ILE A CA 1
ATOM 1591 C C . ILE A 1 193 ? -2.607 1.588 -2.925 1.00 63.12 193 ILE A C 1
ATOM 1593 O O . ILE A 1 193 ? -3.408 2.091 -2.139 1.00 63.12 193 ILE A O 1
ATOM 1597 N N . ASN A 1 194 ? -2.976 0.613 -3.764 1.00 71.12 194 ASN A N 1
ATOM 1598 C CA . ASN A 1 194 ? -4.335 0.064 -3.760 1.00 71.12 194 ASN A CA 1
ATOM 1599 C C . ASN A 1 194 ? -4.679 -0.624 -2.428 1.00 71.12 194 ASN A C 1
ATOM 1601 O O . ASN A 1 194 ? -5.821 -0.516 -1.977 1.00 71.12 194 ASN A O 1
ATOM 1605 N N . THR A 1 195 ? -3.723 -1.304 -1.787 1.00 75.25 195 THR A N 1
ATOM 1606 C CA . THR A 1 195 ? -3.906 -1.864 -0.438 1.00 75.25 195 THR A CA 1
ATOM 1607 C C . THR A 1 195 ? -4.163 -0.762 0.587 1.00 75.25 195 THR A C 1
ATOM 1609 O O . THR A 1 195 ? -5.159 -0.848 1.301 1.00 75.25 195 THR A O 1
ATOM 1612 N N . PHE A 1 196 ? -3.371 0.316 0.591 1.00 72.56 196 PHE A N 1
ATOM 1613 C CA . PHE A 1 196 ? -3.605 1.454 1.488 1.00 72.56 196 PHE A CA 1
ATOM 1614 C C . PHE A 1 196 ? -4.978 2.094 1.274 1.00 72.56 196 PHE A C 1
ATOM 1616 O O . PHE A 1 196 ? -5.679 2.374 2.240 1.00 72.56 196 PHE A O 1
ATOM 1623 N N . ILE A 1 197 ? -5.423 2.268 0.025 1.00 72.81 197 ILE A N 1
ATOM 1624 C CA . ILE A 1 197 ? -6.768 2.794 -0.262 1.00 72.81 197 ILE A CA 1
ATOM 1625 C C . ILE A 1 197 ? -7.853 1.868 0.314 1.00 72.81 197 ILE A C 1
ATOM 1627 O O . ILE A 1 197 ? -8.806 2.352 0.925 1.00 72.81 197 ILE A O 1
ATOM 1631 N N . LYS A 1 198 ? -7.711 0.541 0.168 1.00 77.06 198 LYS A N 1
ATOM 1632 C CA . LYS A 1 198 ? -8.644 -0.435 0.760 1.00 77.06 198 LYS A CA 1
ATOM 1633 C C . LYS A 1 198 ? -8.649 -0.371 2.289 1.00 77.06 198 LYS A C 1
ATOM 1635 O O . LYS A 1 198 ? -9.718 -0.446 2.884 1.00 77.06 198 LYS A O 1
ATOM 1640 N N . GLU A 1 199 ? -7.491 -0.228 2.925 1.00 69.44 199 GLU A N 1
ATOM 1641 C CA . GLU A 1 199 ? -7.389 -0.080 4.383 1.00 69.44 199 GLU A CA 1
ATOM 1642 C C . GLU A 1 199 ? -8.025 1.225 4.870 1.00 69.44 199 GLU A C 1
ATOM 1644 O O . GLU A 1 199 ? -8.834 1.205 5.794 1.00 69.44 199 GLU A O 1
ATOM 1649 N N . LEU A 1 200 ? -7.764 2.341 4.186 1.00 74.19 200 LEU A N 1
ATOM 1650 C CA . LEU A 1 200 ? -8.413 3.625 4.458 1.00 74.19 200 LEU A CA 1
ATOM 1651 C C . LEU A 1 200 ? -9.937 3.565 4.246 1.00 74.19 200 LEU A C 1
ATOM 1653 O O . LE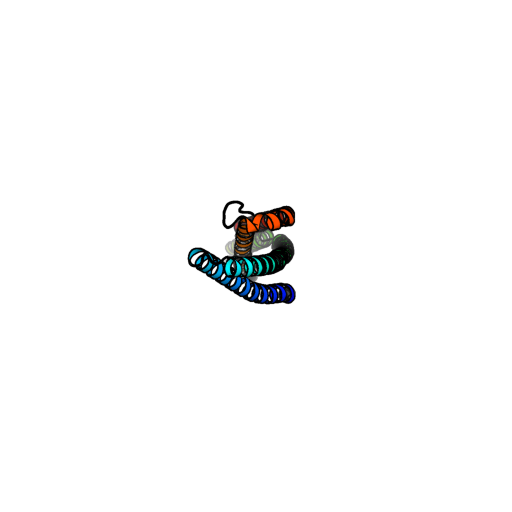U A 1 200 ? -10.680 4.280 4.914 1.00 74.19 200 LEU A O 1
ATOM 1657 N N . ASN A 1 201 ? -10.432 2.731 3.325 1.00 76.31 201 ASN A N 1
ATOM 1658 C CA . ASN A 1 201 ? -11.869 2.478 3.169 1.00 76.31 201 ASN A CA 1
ATOM 1659 C C . ASN A 1 201 ? -12.453 1.723 4.365 1.00 76.31 201 ASN A C 1
ATOM 1661 O O . ASN A 1 201 ? -13.496 2.137 4.850 1.00 76.31 201 ASN A O 1
ATOM 1665 N N . LYS A 1 202 ? -11.758 0.710 4.901 1.00 70.25 202 LYS A N 1
ATOM 1666 C CA . LYS A 1 202 ? -12.208 -0.007 6.109 1.00 70.25 202 LYS A CA 1
ATOM 1667 C C . LYS A 1 202 ? -12.335 0.907 7.323 1.00 70.25 202 LYS A C 1
ATOM 1669 O O . LYS A 1 202 ? -13.226 0.700 8.133 1.00 70.25 202 LYS A O 1
ATOM 1674 N N . TYR A 1 203 ? -11.459 1.905 7.448 1.00 65.56 203 TYR A N 1
ATOM 1675 C CA . TYR A 1 203 ? -11.604 2.900 8.507 1.00 65.56 203 TYR A CA 1
ATOM 1676 C C . TYR A 1 203 ? -12.829 3.796 8.285 1.00 65.56 203 TYR A C 1
ATOM 1678 O O . TYR A 1 203 ? -13.448 4.196 9.252 1.00 65.56 203 TYR A O 1
ATOM 1686 N N . GLN A 1 204 ? -13.229 4.075 7.041 1.00 62.53 204 GLN A N 1
ATOM 1687 C CA . GLN A 1 204 ? -14.345 4.981 6.744 1.00 62.53 204 GLN A CA 1
ATOM 1688 C C . GLN A 1 204 ? -15.718 4.285 6.626 1.00 62.53 204 GLN A C 1
ATOM 1690 O O . GLN A 1 204 ? -16.731 4.976 6.656 1.00 62.53 204 GLN A O 1
ATOM 1695 N N . ASP A 1 205 ? -15.777 2.958 6.473 1.00 56.44 205 ASP A N 1
ATOM 1696 C CA . ASP A 1 205 ? -17.041 2.229 6.302 1.00 56.44 205 ASP A CA 1
ATOM 1697 C C . ASP A 1 205 ? -17.954 2.382 7.532 1.00 56.44 205 ASP A C 1
ATOM 1699 O O . ASP A 1 205 ? -17.736 1.784 8.583 1.00 56.44 205 ASP A O 1
ATOM 1703 N N . GLU A 1 206 ? -19.023 3.163 7.366 1.00 49.34 206 GLU A N 1
ATOM 1704 C CA . GLU A 1 206 ? -20.058 3.421 8.379 1.00 49.34 206 GLU A CA 1
ATOM 1705 C C . GLU A 1 206 ? -20.931 2.187 8.674 1.00 49.34 206 GLU A C 1
ATOM 1707 O O . GLU A 1 206 ? -21.599 2.137 9.702 1.00 49.34 206 GLU A O 1
ATOM 1712 N N . ASN A 1 207 ? -20.910 1.173 7.799 1.00 42.91 207 ASN A N 1
ATOM 1713 C CA . ASN A 1 207 ? -21.862 0.057 7.815 1.00 42.91 207 ASN A CA 1
ATOM 1714 C C . ASN A 1 207 ? -21.290 -1.288 8.284 1.00 42.91 207 ASN A C 1
ATOM 1716 O O . ASN A 1 207 ? -22.033 -2.267 8.318 1.00 42.91 207 ASN A O 1
ATOM 1720 N N . ASN A 1 208 ? -20.007 -1.377 8.649 1.00 40.66 208 ASN A N 1
ATOM 1721 C CA . ASN A 1 208 ? -19.437 -2.632 9.139 1.00 40.66 208 ASN A CA 1
ATOM 1722 C C . ASN A 1 208 ? -18.724 -2.468 10.488 1.00 40.66 208 ASN A C 1
ATOM 1724 O O . ASN A 1 208 ? -17.562 -2.084 10.571 1.00 40.66 208 ASN A O 1
ATOM 1728 N N . VAL A 1 209 ? -19.447 -2.951 11.505 1.00 41.16 209 VAL A N 1
ATOM 1729 C CA . VAL A 1 209 ? -18.992 -3.468 12.804 1.00 41.16 209 VAL A CA 1
ATOM 1730 C C . VAL A 1 209 ? -18.965 -2.454 13.962 1.00 41.16 209 VAL A C 1
ATOM 1732 O O . VAL A 1 209 ? -17.936 -1.899 14.327 1.00 41.16 209 VAL A O 1
ATOM 1735 N N . ILE A 1 210 ? -20.123 -2.400 14.643 1.00 43.66 210 ILE A N 1
ATOM 1736 C CA . ILE A 1 210 ? -20.371 -1.948 16.025 1.00 43.66 210 ILE A CA 1
ATOM 1737 C C . ILE A 1 210 ? -20.333 -0.422 16.195 1.00 43.66 210 ILE A C 1
ATOM 1739 O O . ILE A 1 210 ? -19.289 0.206 16.046 1.00 43.66 210 ILE A O 1
ATOM 1743 N N . ASP A 1 211 ? -21.441 0.154 16.679 1.00 42.19 211 ASP A N 1
ATOM 1744 C CA . ASP A 1 211 ? -21.623 1.567 17.079 1.00 42.19 211 ASP A CA 1
ATOM 1745 C C . ASP A 1 211 ? -20.505 2.163 17.979 1.00 42.19 211 ASP A C 1
ATOM 1747 O O . ASP A 1 211 ? -20.462 3.366 18.228 1.00 42.19 211 ASP A O 1
ATOM 1751 N N . LYS A 1 212 ? -19.551 1.349 18.452 1.00 45.12 212 LYS A N 1
ATOM 1752 C CA . LYS A 1 212 ? -18.342 1.751 19.189 1.00 45.12 212 LYS A CA 1
ATOM 1753 C C . LYS A 1 212 ? -17.283 2.467 18.336 1.00 45.12 212 LYS A C 1
ATOM 1755 O O . LYS A 1 212 ? -16.453 3.168 18.908 1.00 45.12 212 LYS A O 1
ATOM 1760 N N . TYR A 1 213 ? -17.292 2.323 17.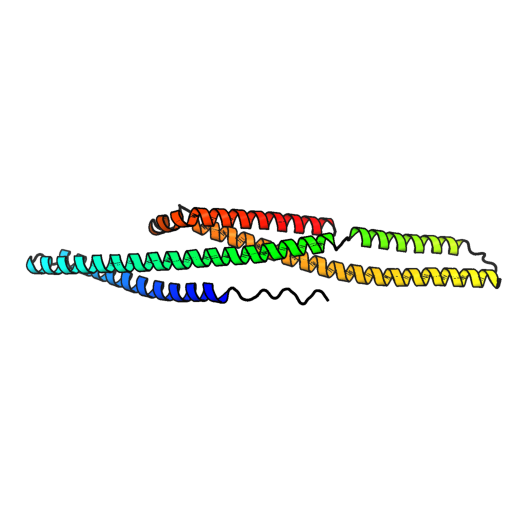011 1.00 46.06 213 TYR A N 1
ATOM 1761 C CA . TYR A 1 213 ? -16.280 2.926 16.123 1.00 46.06 213 TYR A CA 1
ATOM 1762 C C . TYR A 1 213 ? -16.595 4.361 15.677 1.00 46.06 213 TYR A C 1
ATOM 1764 O O . TYR A 1 213 ? -15.715 5.080 15.199 1.00 46.06 213 TYR A O 1
ATOM 1772 N N . ILE A 1 214 ? -17.842 4.796 15.858 1.00 44.78 214 ILE A N 1
ATOM 1773 C CA . ILE A 1 214 ? -18.390 6.008 15.238 1.00 44.78 214 ILE A CA 1
ATOM 1774 C C . ILE A 1 214 ? -17.725 7.295 15.764 1.00 44.78 214 ILE A C 1
ATOM 1776 O O . ILE A 1 214 ? -17.491 8.224 14.990 1.00 44.78 214 ILE A O 1
ATOM 1780 N N . GLU A 1 215 ? -17.360 7.371 17.048 1.00 46.66 215 GLU A N 1
ATOM 1781 C CA . GLU A 1 215 ? -16.728 8.582 17.610 1.00 46.66 215 GLU A CA 1
ATOM 1782 C C . GLU A 1 215 ? -15.256 8.746 17.210 1.00 46.66 215 GLU A C 1
ATOM 1784 O O . GLU A 1 215 ? -14.821 9.858 16.916 1.00 46.66 215 GLU A O 1
ATOM 1789 N N . ILE A 1 216 ? -14.499 7.647 17.132 1.00 47.44 216 ILE A N 1
ATOM 1790 C CA . ILE A 1 216 ? -13.094 7.662 16.685 1.00 47.44 216 ILE A CA 1
ATOM 1791 C C . ILE A 1 216 ? -13.016 8.039 15.199 1.00 47.44 216 ILE A C 1
ATOM 1793 O O . ILE A 1 216 ? -12.107 8.762 14.781 1.00 47.44 216 ILE A O 1
ATOM 1797 N N . ASN A 1 217 ? -14.008 7.603 14.417 1.00 51.72 217 ASN A N 1
ATOM 1798 C CA . ASN A 1 217 ? -14.121 7.947 13.007 1.00 51.72 217 ASN A CA 1
ATOM 1799 C C . ASN A 1 217 ? -14.366 9.434 12.772 1.00 51.72 217 ASN A C 1
ATOM 1801 O O . ASN A 1 217 ? -13.717 10.015 11.908 1.00 51.72 217 ASN A O 1
ATOM 1805 N N . LYS A 1 218 ? -15.221 10.102 13.555 1.00 56.88 218 LYS A N 1
ATOM 1806 C CA . LYS A 1 218 ? -15.466 11.543 13.357 1.00 56.88 218 LYS A CA 1
ATOM 1807 C C . LYS A 1 218 ? -14.202 12.392 13.521 1.00 56.88 218 LYS A C 1
ATOM 1809 O O . LYS A 1 218 ? -13.979 13.286 12.708 1.00 56.88 218 LYS A O 1
ATOM 1814 N N . GLU A 1 219 ? -13.365 12.097 14.519 1.00 61.09 219 GLU A N 1
ATOM 1815 C CA . GLU A 1 219 ? -12.126 12.849 14.784 1.00 61.09 219 GLU A CA 1
ATOM 1816 C C . GLU A 1 219 ? -11.067 12.648 13.683 1.00 61.09 219 GLU A C 1
ATOM 1818 O O . GLU A 1 219 ? -10.392 13.601 13.293 1.00 61.09 219 GLU A O 1
ATOM 1823 N N . ASN A 1 220 ? -10.954 11.437 13.124 1.00 68.88 220 ASN A N 1
ATOM 1824 C CA . ASN A 1 220 ? -9.914 11.101 12.142 1.00 68.88 220 ASN A CA 1
ATOM 1825 C C . ASN A 1 220 ? -10.382 11.125 10.678 1.00 68.88 220 ASN A C 1
ATOM 1827 O O . ASN A 1 220 ? -9.547 11.046 9.776 1.00 68.88 220 ASN A O 1
ATOM 1831 N N . ASN A 1 221 ? -11.680 11.285 10.404 1.00 72.12 221 ASN A N 1
ATOM 1832 C CA . ASN A 1 221 ? -12.235 11.255 9.046 1.00 72.12 221 ASN A CA 1
ATOM 1833 C C . ASN A 1 221 ? -11.591 12.287 8.113 1.00 72.12 221 ASN A C 1
ATOM 1835 O O . ASN A 1 221 ? -11.241 11.961 6.981 1.00 72.12 221 ASN A O 1
ATOM 1839 N N . SER A 1 222 ? -11.366 13.516 8.591 1.00 76.62 222 SER A N 1
ATOM 1840 C CA . SER A 1 222 ? -10.676 14.552 7.804 1.00 76.62 222 SER A CA 1
ATOM 1841 C C . SER A 1 222 ? -9.256 14.121 7.413 1.00 76.62 222 SER A C 1
ATOM 1843 O O . SER A 1 222 ? -8.813 14.349 6.287 1.00 76.62 222 SER A O 1
ATOM 1845 N N . TYR A 1 223 ? -8.548 13.443 8.319 1.00 80.19 223 TYR A N 1
ATOM 1846 C CA . TYR A 1 223 ? -7.202 12.938 8.063 1.00 80.19 223 TYR A CA 1
ATOM 1847 C C . TYR A 1 223 ? -7.215 11.744 7.095 1.00 80.19 223 TYR A C 1
ATOM 1849 O O . TYR A 1 223 ? -6.437 11.726 6.144 1.00 80.19 223 TYR A O 1
ATOM 1857 N N . ILE A 1 224 ? -8.160 10.811 7.247 1.00 78.19 224 ILE A N 1
ATOM 1858 C CA . ILE A 1 224 ? -8.361 9.680 6.324 1.00 78.19 224 ILE A CA 1
ATOM 1859 C C . ILE A 1 224 ? -8.660 10.173 4.901 1.00 78.19 224 ILE A C 1
ATOM 1861 O O . ILE A 1 224 ? -8.070 9.665 3.946 1.00 78.19 224 ILE A O 1
ATOM 1865 N N . ILE A 1 225 ? -9.524 11.184 4.745 1.00 81.00 225 ILE A N 1
ATOM 1866 C CA . ILE A 1 225 ? -9.844 11.791 3.441 1.00 81.00 225 ILE A CA 1
ATOM 1867 C C . ILE A 1 225 ? -8.577 12.356 2.788 1.00 81.00 225 ILE A C 1
ATOM 1869 O O . ILE A 1 225 ? -8.278 12.016 1.643 1.00 81.00 225 ILE A O 1
ATOM 1873 N N . LYS A 1 226 ? -7.772 13.127 3.532 1.00 83.94 226 LYS A N 1
ATOM 1874 C CA . LYS A 1 226 ? -6.494 13.667 3.033 1.00 83.94 226 LYS A CA 1
ATOM 1875 C C . LYS A 1 226 ? -5.522 12.564 2.606 1.00 83.94 226 LYS A C 1
ATOM 1877 O O . LYS A 1 226 ? -4.871 12.684 1.569 1.00 83.94 226 LYS A O 1
ATOM 1882 N N . LEU A 1 227 ? -5.421 11.475 3.371 1.00 79.88 227 LEU A N 1
ATOM 1883 C CA . LEU A 1 227 ? -4.567 10.338 3.009 1.00 79.88 227 LEU A CA 1
ATOM 1884 C C . LEU A 1 227 ? -5.068 9.623 1.750 1.00 79.88 227 LEU A C 1
ATOM 1886 O O . LEU A 1 227 ? -4.255 9.248 0.904 1.00 79.88 227 LEU A O 1
ATOM 1890 N N . LYS A 1 228 ? -6.388 9.490 1.571 1.00 81.69 228 LYS A N 1
ATOM 1891 C CA . LYS A 1 228 ? -6.971 8.949 0.333 1.00 81.69 228 LYS A CA 1
ATOM 1892 C C . LYS A 1 228 ? -6.673 9.834 -0.867 1.00 81.69 228 LYS A C 1
ATOM 1894 O O . LYS A 1 228 ? -6.309 9.311 -1.917 1.00 81.69 228 LYS A O 1
ATOM 1899 N N . GLU A 1 229 ? -6.789 11.151 -0.730 1.00 85.31 229 GLU A N 1
ATOM 1900 C CA . GLU A 1 229 ? -6.420 12.096 -1.790 1.00 85.31 229 GLU A CA 1
ATOM 1901 C C . GLU A 1 229 ? -4.939 11.956 -2.168 1.00 85.31 229 GLU A C 1
ATOM 1903 O O . GLU A 1 229 ? -4.625 11.769 -3.347 1.00 85.31 229 GLU A O 1
ATOM 1908 N N . LYS A 1 230 ? -4.030 11.939 -1.179 1.00 80.69 230 LYS A N 1
ATOM 1909 C CA . LYS A 1 230 ? -2.591 11.692 -1.399 1.00 80.69 230 LYS A CA 1
ATOM 1910 C C . LYS A 1 230 ? -2.348 10.359 -2.124 1.00 80.69 230 LYS A C 1
ATOM 1912 O O . LYS A 1 230 ? -1.631 10.324 -3.125 1.00 80.69 230 LYS A O 1
ATOM 1917 N N . ALA A 1 231 ? -2.968 9.272 -1.663 1.00 73.88 231 ALA A N 1
ATOM 1918 C CA . ALA A 1 231 ? -2.827 7.943 -2.260 1.00 73.88 231 ALA A CA 1
ATOM 1919 C C . ALA A 1 231 ? -3.359 7.885 -3.703 1.00 73.88 231 ALA A C 1
ATOM 1921 O O . ALA A 1 231 ? -2.707 7.322 -4.583 1.00 73.88 231 ALA A O 1
ATOM 1922 N N . ASN A 1 232 ? -4.508 8.507 -3.978 1.00 84.31 232 ASN A N 1
ATOM 1923 C CA . ASN A 1 232 ? -5.085 8.577 -5.321 1.00 84.31 232 ASN A CA 1
ATOM 1924 C C . ASN A 1 232 ? -4.222 9.409 -6.280 1.00 84.31 232 ASN A C 1
ATOM 1926 O O . ASN A 1 232 ? -4.026 9.008 -7.431 1.00 84.31 232 ASN A O 1
ATOM 1930 N N . ASN A 1 233 ? -3.648 10.518 -5.809 1.00 85.81 233 ASN A N 1
ATOM 1931 C CA . ASN A 1 233 ? -2.705 11.314 -6.594 1.00 85.81 233 ASN A CA 1
ATOM 1932 C C . ASN A 1 233 ? -1.449 10.504 -6.947 1.00 85.81 233 ASN A C 1
ATOM 1934 O O . ASN A 1 233 ? -1.046 10.471 -8.109 1.00 85.81 233 ASN A O 1
ATOM 1938 N N . LEU A 1 234 ? -0.878 9.770 -5.985 1.00 77.88 234 LEU A N 1
ATOM 1939 C CA . LEU A 1 234 ? 0.263 8.883 -6.240 1.00 77.88 234 LEU A CA 1
ATOM 1940 C C . LEU A 1 234 ? -0.078 7.757 -7.212 1.00 77.88 234 LEU A C 1
ATOM 1942 O O . LEU A 1 234 ? 0.696 7.480 -8.127 1.00 77.88 234 LEU A O 1
ATOM 1946 N N . LYS A 1 235 ? -1.256 7.144 -7.067 1.00 82.38 235 LYS A N 1
ATOM 1947 C CA . LYS A 1 235 ? -1.753 6.141 -8.013 1.00 82.38 235 LYS A CA 1
ATOM 1948 C C . LYS A 1 235 ? -1.799 6.698 -9.433 1.00 82.38 235 LYS A C 1
ATOM 1950 O O . LYS A 1 235 ? -1.346 6.026 -10.359 1.00 82.38 235 LYS A O 1
ATOM 1955 N N . LYS A 1 236 ? -2.312 7.918 -9.612 1.00 86.31 236 LYS A N 1
ATOM 1956 C CA . LYS A 1 236 ? -2.354 8.592 -10.916 1.00 86.31 236 LYS A CA 1
ATOM 1957 C C . LYS A 1 236 ? -0.946 8.848 -11.459 1.00 86.31 236 LYS A C 1
ATOM 1959 O O . LYS A 1 236 ? -0.685 8.511 -12.609 1.00 86.31 236 LYS A O 1
ATOM 1964 N N . ASN A 1 237 ? -0.034 9.359 -10.631 1.00 77.88 237 ASN A N 1
ATOM 1965 C CA . ASN A 1 237 ? 1.351 9.627 -11.028 1.00 77.88 237 ASN A CA 1
ATOM 1966 C C . ASN A 1 237 ? 2.066 8.355 -11.494 1.00 77.88 237 ASN A C 1
ATOM 1968 O O . ASN A 1 237 ? 2.565 8.320 -12.614 1.00 77.88 237 ASN A O 1
ATOM 1972 N N . PHE A 1 238 ? 2.042 7.286 -10.695 1.00 75.50 238 PHE A N 1
ATOM 1973 C CA . PHE A 1 238 ? 2.656 6.012 -11.074 1.00 75.50 238 PHE A CA 1
ATOM 1974 C C . PHE A 1 238 ? 1.981 5.360 -12.285 1.00 75.50 238 PHE A C 1
ATOM 1976 O O . PHE A 1 238 ? 2.669 4.757 -13.104 1.00 75.50 238 PHE A O 1
ATOM 1983 N N . SER A 1 239 ? 0.661 5.506 -12.446 1.00 84.06 239 SER A N 1
ATOM 1984 C CA . SER A 1 239 ? -0.046 5.003 -13.634 1.00 84.06 239 SER A CA 1
ATOM 1985 C C . SER A 1 239 ? 0.396 5.732 -14.904 1.00 84.06 239 SER A C 1
ATOM 1987 O O . SER A 1 239 ? 0.664 5.087 -15.915 1.00 84.06 239 SER A O 1
ATOM 1989 N N . ASN A 1 240 ? 0.531 7.061 -14.844 1.00 81.75 240 ASN A N 1
ATOM 1990 C CA . ASN A 1 240 ? 1.040 7.862 -15.958 1.00 81.75 240 ASN A CA 1
ATOM 1991 C C . ASN A 1 240 ? 2.493 7.498 -16.286 1.00 81.75 240 ASN A C 1
ATOM 1993 O O . ASN A 1 240 ? 2.845 7.343 -17.451 1.00 81.75 240 ASN A O 1
ATOM 1997 N N . LEU A 1 241 ? 3.324 7.312 -15.258 1.00 76.69 241 LEU A N 1
ATOM 1998 C CA . LEU A 1 241 ? 4.729 6.934 -15.400 1.00 76.69 241 LEU A CA 1
ATOM 1999 C C . LEU A 1 241 ? 4.862 5.559 -16.068 1.00 76.69 241 LEU A C 1
ATOM 2001 O O . LEU A 1 241 ? 5.596 5.405 -17.040 1.00 76.69 241 LEU A O 1
ATOM 2005 N N . LEU A 1 242 ? 4.064 4.584 -15.622 1.00 80.44 242 LEU A N 1
ATOM 2006 C CA . LEU A 1 242 ? 3.988 3.258 -16.232 1.00 80.44 242 LEU A CA 1
ATOM 2007 C C . LEU A 1 242 ? 3.529 3.323 -17.694 1.00 80.44 242 LEU A C 1
ATOM 2009 O O . LEU A 1 242 ? 4.078 2.625 -18.543 1.00 80.44 242 LEU A O 1
ATOM 2013 N N . GLN A 1 243 ? 2.526 4.152 -17.994 1.00 80.69 243 GLN A N 1
ATOM 2014 C CA . GLN A 1 243 ? 2.032 4.334 -19.357 1.00 80.69 243 GLN A CA 1
ATOM 2015 C C . GLN A 1 243 ? 3.091 4.970 -20.266 1.00 80.69 243 GLN A C 1
ATOM 2017 O O . GLN A 1 243 ? 3.241 4.540 -21.408 1.00 80.69 243 GLN A O 1
ATOM 2022 N N . ASN A 1 244 ? 3.829 5.962 -19.767 1.00 72.75 244 ASN A N 1
ATOM 2023 C CA . ASN A 1 244 ? 4.904 6.616 -20.509 1.00 72.75 244 ASN A CA 1
ATOM 2024 C C . ASN A 1 244 ? 6.052 5.647 -20.801 1.00 72.75 244 ASN A C 1
ATOM 2026 O O . ASN A 1 244 ? 6.500 5.581 -21.940 1.00 72.75 244 ASN A O 1
ATOM 2030 N N . ILE A 1 245 ? 6.469 4.848 -19.814 1.00 69.75 245 ILE A N 1
ATOM 2031 C CA . ILE A 1 245 ? 7.507 3.829 -20.013 1.00 69.75 245 ILE A CA 1
ATOM 2032 C C . ILE A 1 245 ? 7.056 2.794 -21.054 1.00 69.75 245 ILE A C 1
ATOM 2034 O O . ILE A 1 245 ? 7.791 2.535 -21.999 1.00 69.75 245 ILE A O 1
ATOM 2038 N N . LYS A 1 246 ? 5.829 2.266 -20.946 1.00 69.19 246 LYS A N 1
ATOM 2039 C CA . LYS A 1 246 ? 5.291 1.271 -21.897 1.00 69.19 246 LYS A CA 1
ATOM 2040 C C . LYS A 1 246 ? 5.096 1.796 -23.320 1.00 69.19 246 LYS A C 1
ATOM 2042 O O . LYS A 1 246 ? 5.090 1.011 -24.254 1.00 69.19 246 LYS A O 1
ATOM 2047 N N . ARG A 1 247 ? 4.882 3.103 -23.504 1.00 62.94 247 ARG A N 1
ATOM 2048 C CA . ARG A 1 247 ? 4.820 3.725 -24.842 1.00 62.94 247 ARG A CA 1
ATOM 2049 C C . ARG A 1 247 ? 6.190 3.839 -25.511 1.00 62.94 247 ARG A C 1
ATOM 2051 O O . ARG A 1 247 ? 6.233 4.038 -26.720 1.00 62.94 247 ARG A O 1
ATOM 2058 N N . ASN A 1 248 ? 7.261 3.774 -24.724 1.00 53.84 248 ASN A N 1
ATOM 2059 C CA . ASN A 1 248 ? 8.637 3.885 -25.192 1.00 53.84 248 ASN A CA 1
ATOM 2060 C C . ASN A 1 248 ? 9.336 2.515 -25.344 1.00 53.84 248 ASN A C 1
ATOM 2062 O O . ASN A 1 248 ? 10.488 2.504 -25.775 1.00 53.84 248 ASN A O 1
ATOM 2066 N N . GLU A 1 249 ? 8.675 1.398 -24.994 1.00 51.03 249 GLU A N 1
ATOM 2067 C CA . GLU A 1 249 ? 9.041 0.039 -25.454 1.00 51.03 249 GLU A CA 1
ATOM 2068 C C . GLU A 1 249 ? 8.763 -0.117 -26.958 1.00 51.03 249 GLU A C 1
ATOM 2070 O O . GLU A 1 249 ? 9.609 -0.736 -27.645 1.00 51.03 249 GLU A O 1
#

Foldseek 3Di:
DPPDPPPPDCPVPPLVVLLVVLVVVLVVLVVVLVVLVVVLVVLVVVVVVDDDPVSVVVSVVVNVVSVVSNVVSLVSNLVSVLSNVVSVLVVLVVLLVVLVVVLVVLVVVLVVPPLVVLVVVLVVLVVQLVVLVVVLVPQDPPPDPVSVVVNVVSVVSNVVSVVVNVVSVVVVVVVVVVLVVLLVVLVVVLVVLVVLLVVLVVLQDPPDDDPSSVVSCVVCVVVSVVSNVSSVVSNVSSVVSSVSSVVSD